Protein AF-M7SH10-F1 (afdb_monomer_lite)

Sequence (367 aa):
MQRRLQTHCAGLLEVESGPPEAGQRVVFMHQTAKEFAARKDVWARVVPRPPSSIDLDISLLSGCIRHMQCFEVLRPPVSAWPDVRFLPEAWLLIANALRYAARIDNDVQDFRGYCDLLDELDETNQHAWVTSLRRHVPLYDDTEWFEAKCPALCKKHWAGYEPMETGKSPKRKDFLALAIQANLVNYVAMKLKALPDDVRSSKAQELLDSVVSPKAEGFSACMSISGDYVDFHHDMPDSRFLDLLFESGADPKEAPKLWVKTFKTGRQYFSRQNMTMSQLMQSSSSSRLMQNRERWVAAVRGLLMHGADPHATIETRSGLRDDHSSYETKTAIDMVREMLEGEPEYALELAELDAITGRRPSAAGTL

Radius of gyration: 25.39 Å; chains: 1; bounding box: 68×55×70 Å

Foldseek 3Di:
DQVCCVVPVVQQWGWDDDDPVPDIDIDGPDPVSVVCVVDPVNVVVVPDDPDDLLRVLLVLLLVLLVVLLVVLVVDQQWDPPPHTAGDLVNVVSLLSSLLSCLVCLPPDPPNVVSLVSLVSSQVSQLCSSLVSLVPDDDDPPCPCSVPPVSVVSNPAGNQQGFAAPDFHGFPDRGVLLVNQLSQSLNSNLVVLVPDDLVVSQVVLQVNLLSQLALDDDHGGPNCVVPVPDDPSSLAHGALVSLVSSVVSNHDLAVPQVSLVRNLVSLCVLLPPVNVVVLVVDPDPSNVRSVNRNVRSLSNVVSSLVSPRDQQRWHWDFDPDPPDPDDTDIDGSLVSVCVSCVVPPVCLVSNCVSCVSNVHHRDPDDDD

Structure (mmCIF, N/CA/C/O backbone):
data_AF-M7SH10-F1
#
_entry.id   AF-M7SH10-F1
#
loop_
_atom_site.group_PDB
_atom_site.id
_atom_site.type_symbol
_atom_site.label_atom_id
_atom_site.label_alt_id
_atom_site.label_comp_id
_atom_site.label_asym_id
_atom_site.label_entity_id
_atom_site.label_seq_id
_atom_site.pdbx_PDB_ins_code
_atom_site.Cartn_x
_atom_site.Cartn_y
_atom_site.Cartn_z
_atom_site.occupancy
_atom_site.B_iso_or_equiv
_atom_site.auth_seq_id
_atom_site.auth_comp_id
_atom_site.auth_asym_id
_atom_site.auth_atom_id
_atom_site.pdbx_PDB_model_num
ATOM 1 N N . MET A 1 1 ? 20.249 -6.000 -26.350 1.00 53.44 1 MET A N 1
ATOM 2 C CA . MET A 1 1 ? 19.121 -6.593 -27.107 1.00 53.44 1 MET A CA 1
ATOM 3 C C . MET A 1 1 ? 19.299 -8.098 -27.322 1.00 53.44 1 MET A C 1
ATOM 5 O O . MET A 1 1 ? 18.433 -8.851 -26.904 1.00 53.44 1 MET A O 1
ATOM 9 N N . GLN A 1 2 ? 20.437 -8.552 -27.857 1.00 53.81 2 GLN A N 1
ATOM 10 C CA . GLN A 1 2 ? 20.710 -9.968 -28.166 1.00 53.81 2 GLN A CA 1
ATOM 11 C C . GLN A 1 2 ? 20.506 -10.944 -26.987 1.00 53.81 2 GLN A C 1
ATOM 13 O O . GLN A 1 2 ? 19.778 -11.921 -27.126 1.00 53.81 2 GLN A O 1
ATOM 18 N N . ARG A 1 3 ? 21.029 -10.623 -25.792 1.00 54.06 3 ARG A N 1
ATOM 19 C CA . ARG A 1 3 ? 20.831 -11.440 -24.576 1.00 54.06 3 ARG A CA 1
ATOM 20 C C . ARG A 1 3 ? 19.353 -11.589 -24.176 1.00 54.06 3 ARG A C 1
ATOM 22 O O . ARG A 1 3 ? 18.970 -12.649 -23.708 1.00 54.06 3 ARG A O 1
ATOM 29 N N . ARG A 1 4 ? 18.523 -10.558 -24.403 1.00 57.19 4 ARG A N 1
ATOM 30 C CA . ARG A 1 4 ? 17.075 -10.579 -24.103 1.00 57.19 4 ARG A CA 1
ATOM 31 C C . ARG A 1 4 ? 16.298 -11.455 -25.086 1.00 57.19 4 ARG A C 1
ATOM 33 O O . ARG A 1 4 ? 15.395 -12.168 -24.672 1.00 57.19 4 ARG A O 1
ATOM 40 N N . LEU A 1 5 ? 16.641 -11.412 -26.374 1.00 59.78 5 LEU A N 1
ATOM 41 C CA . LEU A 1 5 ? 16.014 -12.281 -27.379 1.00 59.78 5 LEU A CA 1
ATOM 42 C C . LEU A 1 5 ? 16.354 -13.754 -27.122 1.00 59.78 5 LEU A C 1
ATOM 44 O O . LEU A 1 5 ? 15.488 -14.616 -27.229 1.00 59.78 5 LEU A O 1
ATOM 48 N N . GLN A 1 6 ? 17.586 -14.038 -26.694 1.00 60.25 6 GLN A N 1
ATOM 49 C CA . GLN A 1 6 ? 17.988 -15.391 -26.315 1.00 60.25 6 GLN A CA 1
ATOM 50 C C . GLN A 1 6 ? 17.218 -15.911 -25.093 1.00 60.25 6 GLN A C 1
ATOM 52 O O . GLN A 1 6 ? 16.752 -17.047 -25.126 1.00 60.25 6 GLN A O 1
ATOM 57 N N . THR A 1 7 ? 17.031 -15.098 -24.046 1.00 54.66 7 THR A N 1
ATOM 58 C CA . THR A 1 7 ? 16.330 -15.536 -22.826 1.00 54.66 7 THR A CA 1
ATOM 59 C C . THR A 1 7 ? 14.810 -15.574 -22.966 1.00 54.66 7 THR A C 1
ATOM 61 O O . THR A 1 7 ? 14.186 -16.496 -22.454 1.00 54.66 7 THR A O 1
ATOM 64 N N . HIS A 1 8 ? 14.197 -14.606 -23.654 1.00 54.19 8 HIS A N 1
ATOM 65 C CA . HIS A 1 8 ? 12.732 -14.462 -23.681 1.00 54.19 8 HIS A CA 1
ATOM 66 C C . HIS A 1 8 ? 12.068 -14.979 -24.955 1.00 54.19 8 HIS A C 1
ATOM 68 O O . HIS A 1 8 ? 10.867 -15.229 -24.953 1.00 54.19 8 HIS A O 1
ATOM 74 N N . CYS A 1 9 ? 12.820 -15.143 -26.043 1.00 63.59 9 CYS A N 1
ATOM 75 C CA . CYS A 1 9 ? 12.293 -15.669 -27.301 1.00 63.59 9 CYS A CA 1
ATOM 76 C C . CYS A 1 9 ? 12.816 -17.080 -27.594 1.00 63.59 9 CYS A C 1
ATOM 78 O O . CYS A 1 9 ? 12.685 -17.532 -28.724 1.00 63.59 9 CYS A O 1
ATOM 80 N N . ALA A 1 10 ? 13.414 -17.761 -26.605 1.00 69.69 10 ALA A N 1
ATOM 81 C CA . ALA A 1 10 ? 13.925 -19.134 -26.700 1.00 69.69 10 ALA A CA 1
ATOM 82 C C . ALA A 1 10 ? 14.800 -19.395 -27.948 1.00 69.69 10 ALA A C 1
ATOM 84 O O . ALA A 1 10 ? 14.743 -20.467 -28.544 1.00 69.69 10 ALA A O 1
ATOM 85 N N . GLY A 1 11 ? 15.575 -18.394 -28.385 1.00 66.81 11 GLY A N 1
ATOM 86 C CA . GLY A 1 11 ? 16.405 -18.488 -29.594 1.00 66.81 11 GLY A CA 1
ATOM 87 C C . GLY A 1 11 ? 15.645 -18.396 -30.925 1.00 66.81 11 GLY A C 1
ATOM 88 O O . GLY A 1 11 ? 16.237 -18.595 -31.974 1.00 66.81 11 GLY A O 1
ATOM 89 N N . LEU A 1 12 ? 14.351 -18.067 -30.931 1.00 72.31 12 LEU A N 1
ATOM 90 C CA . LEU A 1 12 ? 13.574 -17.905 -32.169 1.00 72.31 12 LEU A CA 1
ATOM 91 C C . LEU A 1 12 ? 13.921 -16.626 -32.934 1.00 72.31 12 LEU A C 1
ATOM 93 O O . LEU A 1 12 ? 13.670 -16.549 -34.137 1.00 72.31 12 LEU A O 1
ATOM 97 N N . LEU A 1 13 ? 14.464 -15.626 -32.239 1.00 80.44 13 LEU A N 1
ATOM 98 C CA . LEU A 1 13 ? 14.794 -14.315 -32.785 1.00 80.44 13 LEU A CA 1
ATOM 99 C C . LEU A 1 13 ? 16.271 -13.995 -32.554 1.00 80.44 13 LEU A C 1
ATOM 101 O O . LEU A 1 13 ? 16.802 -14.228 -31.467 1.00 80.44 13 LEU A O 1
ATOM 105 N N . GLU A 1 14 ? 16.904 -13.385 -33.549 1.00 82.50 14 GLU A N 1
ATOM 106 C CA . GLU A 1 14 ? 18.275 -12.887 -33.480 1.00 82.50 14 GLU A CA 1
ATOM 107 C C . GLU A 1 14 ? 18.369 -11.434 -33.955 1.00 82.50 14 GLU A C 1
ATOM 109 O O . GLU A 1 14 ? 17.456 -10.905 -34.592 1.00 82.50 14 GLU A O 1
ATOM 114 N N . VAL A 1 15 ? 19.467 -10.769 -33.589 1.00 79.62 15 VAL A N 1
ATOM 115 C CA . VAL A 1 15 ? 19.762 -9.409 -34.049 1.00 79.62 15 VAL A CA 1
ATOM 116 C C . VAL A 1 15 ? 20.719 -9.503 -35.226 1.00 79.62 15 VAL A C 1
ATOM 118 O O . VAL A 1 15 ? 21.857 -9.933 -35.059 1.00 79.62 15 VAL A O 1
ATOM 121 N N . GLU A 1 16 ? 20.266 -9.061 -36.390 1.00 78.62 16 GLU A N 1
ATOM 122 C CA . GLU A 1 16 ? 21.091 -8.877 -37.573 1.00 78.62 16 GLU A CA 1
ATOM 123 C C . GLU A 1 16 ? 21.641 -7.442 -37.568 1.00 78.62 16 GLU A C 1
ATOM 125 O O . GLU A 1 16 ? 20.894 -6.456 -37.495 1.00 78.62 16 GLU A O 1
ATOM 130 N N . SER A 1 17 ? 22.968 -7.315 -37.590 1.00 66.50 17 SER A N 1
ATOM 131 C CA . SER A 1 17 ? 23.646 -6.021 -37.674 1.00 66.50 17 SER A CA 1
ATOM 132 C C . SER A 1 17 ? 23.570 -5.508 -39.112 1.00 66.50 17 SER A C 1
ATOM 134 O O . SER A 1 17 ? 24.286 -6.000 -39.982 1.00 66.50 17 SER A O 1
ATOM 136 N N . GLY A 1 18 ? 22.697 -4.532 -39.366 1.00 63.47 18 GLY A N 1
ATOM 137 C CA . GLY A 1 18 ? 22.653 -3.820 -40.641 1.00 63.47 18 GLY A CA 1
ATOM 138 C C . GLY A 1 18 ? 23.813 -2.825 -40.800 1.00 63.47 18 GLY A C 1
ATOM 139 O O . GLY A 1 18 ? 24.534 -2.557 -39.833 1.00 63.47 18 GLY A O 1
ATOM 140 N N . PRO A 1 19 ? 23.999 -2.243 -42.003 1.00 66.06 19 PRO A N 1
ATOM 141 C CA . PRO A 1 19 ? 24.897 -1.104 -42.187 1.00 66.06 19 PRO A CA 1
ATOM 142 C C . PRO A 1 19 ? 24.557 0.009 -41.177 1.00 66.06 19 PRO A C 1
ATOM 144 O O . PRO A 1 19 ? 23.397 0.123 -40.777 1.00 66.06 19 PRO A O 1
ATOM 147 N N . PRO A 1 20 ? 25.533 0.833 -40.754 1.00 57.44 20 PRO A N 1
ATOM 148 C CA . PRO A 1 20 ? 25.389 1.774 -39.633 1.00 57.44 20 PRO A CA 1
ATOM 149 C C . PRO A 1 20 ? 24.202 2.747 -39.755 1.00 57.44 20 PRO A C 1
ATOM 151 O O . PRO A 1 20 ? 23.718 3.251 -38.748 1.00 57.44 20 PRO A O 1
ATOM 154 N N . GLU A 1 21 ? 23.695 2.960 -40.969 1.00 57.06 21 GLU A N 1
ATOM 155 C CA . GLU A 1 21 ? 22.541 3.810 -41.280 1.00 57.06 21 GLU A CA 1
ATOM 156 C C . GLU A 1 21 ? 21.174 3.118 -41.079 1.00 57.06 21 GLU A C 1
ATOM 158 O O . GLU A 1 21 ? 20.163 3.795 -40.919 1.00 57.06 21 GLU A O 1
ATOM 163 N N . ALA A 1 22 ? 21.120 1.780 -41.069 1.00 58.53 22 ALA A N 1
ATOM 164 C CA . ALA A 1 22 ? 19.880 0.991 -41.051 1.00 58.53 22 ALA A CA 1
ATOM 165 C C . ALA A 1 22 ? 19.475 0.472 -39.657 1.00 58.53 22 ALA A C 1
ATOM 167 O O . ALA A 1 22 ? 18.393 -0.096 -39.496 1.00 58.53 22 ALA A O 1
ATOM 168 N N . GLY A 1 23 ? 20.322 0.670 -38.643 1.00 57.19 23 GLY A N 1
ATOM 169 C CA . GLY A 1 23 ? 20.080 0.176 -37.289 1.00 57.19 23 GLY A CA 1
ATOM 170 C C . GLY A 1 23 ? 20.118 -1.355 -37.166 1.00 57.19 23 GLY A C 1
ATOM 171 O O . GLY A 1 23 ? 20.339 -2.099 -38.121 1.00 57.19 23 GLY A O 1
ATOM 172 N N . GLN A 1 24 ? 19.940 -1.837 -35.938 1.00 68.19 24 GLN A N 1
ATOM 173 C CA . GLN A 1 24 ? 19.873 -3.267 -35.632 1.00 68.19 24 GLN A CA 1
ATOM 174 C C . GLN A 1 24 ? 18.484 -3.814 -35.982 1.00 68.19 24 GLN A C 1
ATOM 176 O O . GLN A 1 24 ? 17.480 -3.307 -35.478 1.00 68.19 24 GLN A O 1
ATOM 181 N N . ARG A 1 25 ? 18.415 -4.862 -36.812 1.00 74.00 25 ARG A N 1
ATOM 182 C CA . ARG A 1 25 ? 17.153 -5.505 -37.202 1.00 74.00 25 ARG A CA 1
ATOM 183 C C . ARG A 1 25 ? 16.964 -6.806 -36.430 1.00 74.00 25 ARG A C 1
ATOM 185 O O . ARG A 1 25 ? 17.888 -7.601 -36.322 1.00 74.00 25 ARG A O 1
ATOM 192 N N . VAL A 1 26 ? 15.758 -7.050 -35.923 1.00 74.69 26 VAL A N 1
ATOM 193 C CA . VAL A 1 26 ? 15.396 -8.348 -35.333 1.00 74.69 26 VAL A CA 1
ATOM 194 C C . VAL A 1 26 ? 14.801 -9.243 -36.417 1.00 74.69 26 VAL A C 1
ATOM 196 O O . VAL A 1 26 ? 13.856 -8.844 -37.101 1.00 74.69 26 VAL A O 1
ATOM 199 N N . VAL A 1 27 ? 15.353 -10.443 -36.581 1.00 82.25 27 VAL A N 1
ATOM 200 C CA . VAL A 1 27 ? 14.918 -11.439 -37.571 1.00 82.25 27 VAL A CA 1
ATOM 201 C C . VAL A 1 27 ? 14.675 -12.791 -36.905 1.00 82.25 27 VAL A C 1
ATOM 203 O O . VAL A 1 27 ? 15.161 -13.049 -35.806 1.00 82.25 27 VAL A O 1
ATOM 206 N N . PHE A 1 28 ? 13.884 -13.652 -37.547 1.00 80.69 28 PHE A N 1
ATOM 207 C CA . PHE A 1 28 ? 13.732 -15.034 -37.098 1.00 80.69 28 PHE A CA 1
ATOM 208 C C . PHE A 1 28 ? 15.018 -15.806 -37.382 1.00 80.69 28 PHE A C 1
ATOM 210 O O . PHE A 1 28 ? 15.460 -15.830 -38.527 1.00 80.69 28 PHE A O 1
ATOM 217 N N . MET A 1 29 ? 15.550 -16.489 -36.368 1.00 79.00 29 MET A N 1
ATOM 218 C CA . MET A 1 29 ? 16.767 -17.302 -36.488 1.00 79.00 29 MET A CA 1
ATOM 219 C C . MET A 1 29 ? 16.588 -18.465 -37.479 1.00 79.00 29 MET A C 1
ATOM 221 O O . MET A 1 29 ? 17.533 -18.912 -38.123 1.00 79.00 29 MET A O 1
ATOM 225 N N . HIS A 1 30 ? 15.351 -18.951 -37.637 1.00 79.38 30 HIS A N 1
ATOM 226 C CA . HIS A 1 30 ? 15.020 -20.029 -38.562 1.00 79.38 30 HIS A CA 1
ATOM 227 C C . HIS A 1 30 ? 13.879 -19.643 -39.502 1.00 79.38 30 HIS A C 1
ATOM 229 O O . HIS A 1 30 ? 12.804 -19.215 -39.071 1.00 79.38 30 HIS A O 1
ATOM 235 N N . GLN A 1 31 ? 14.081 -19.906 -40.795 1.00 80.25 31 GLN A N 1
ATOM 236 C CA . GLN A 1 31 ? 13.062 -19.744 -41.834 1.00 80.25 31 GLN A CA 1
ATOM 237 C C . GLN A 1 31 ? 11.782 -20.531 -41.501 1.00 80.25 31 GLN A C 1
ATOM 239 O O . GLN A 1 31 ? 10.684 -20.021 -41.694 1.00 80.25 31 GLN A O 1
ATOM 244 N N . THR A 1 32 ? 11.905 -21.708 -40.883 1.00 80.25 32 THR A N 1
ATOM 245 C CA . THR A 1 32 ? 10.766 -22.515 -40.419 1.00 80.25 32 THR A CA 1
ATOM 246 C C . THR A 1 32 ? 9.917 -21.795 -39.370 1.00 80.25 32 THR A C 1
ATOM 248 O O . THR A 1 32 ? 8.693 -21.866 -39.421 1.00 80.25 32 THR A O 1
ATOM 251 N N . ALA A 1 33 ? 10.537 -21.065 -38.435 1.00 77.75 33 ALA A N 1
ATOM 252 C CA . ALA A 1 33 ? 9.813 -20.284 -37.430 1.00 77.75 33 ALA A CA 1
ATOM 253 C C . ALA A 1 33 ? 9.088 -19.092 -38.072 1.00 77.75 33 ALA A C 1
ATOM 255 O O . ALA A 1 33 ? 7.936 -18.816 -37.742 1.00 77.75 33 ALA A O 1
ATOM 256 N N . LYS A 1 34 ? 9.733 -18.439 -39.047 1.00 81.00 34 LYS A N 1
ATOM 257 C CA . LYS A 1 34 ? 9.136 -17.363 -39.848 1.00 81.00 34 LYS A CA 1
ATOM 258 C C . LYS A 1 34 ? 7.939 -17.851 -40.663 1.00 81.00 34 LYS A C 1
ATOM 260 O O . LYS A 1 34 ? 6.902 -17.199 -40.672 1.00 81.00 34 LYS A O 1
ATOM 265 N N . GLU A 1 35 ? 8.066 -18.992 -41.333 1.00 83.06 35 GLU A N 1
ATOM 266 C CA . GLU A 1 35 ? 6.993 -19.598 -42.128 1.00 83.06 35 GLU A CA 1
ATOM 267 C C . GLU A 1 35 ? 5.842 -20.074 -41.245 1.00 83.06 35 GLU A C 1
ATOM 269 O O . GLU A 1 35 ? 4.680 -19.827 -41.562 1.00 83.06 35 GLU A O 1
ATOM 274 N N . PHE A 1 36 ? 6.149 -20.677 -40.096 1.00 80.56 36 PHE A N 1
ATOM 275 C CA . PHE A 1 36 ? 5.151 -21.060 -39.103 1.00 80.56 36 PHE A CA 1
ATOM 276 C C . PHE A 1 36 ? 4.392 -19.843 -38.554 1.00 80.56 36 PHE A C 1
ATOM 278 O O . PHE A 1 36 ? 3.166 -19.862 -38.501 1.00 80.56 36 PHE A O 1
ATOM 285 N N . ALA A 1 37 ? 5.093 -18.756 -38.224 1.00 77.06 37 ALA A N 1
ATOM 286 C CA . ALA A 1 37 ? 4.480 -17.504 -37.782 1.00 77.06 37 ALA A CA 1
ATOM 287 C C . ALA A 1 37 ? 3.761 -16.742 -38.913 1.00 77.06 37 ALA A C 1
ATOM 289 O O . ALA A 1 37 ? 2.916 -15.900 -38.635 1.00 77.06 37 ALA A O 1
ATOM 290 N N . ALA A 1 38 ? 4.050 -17.003 -40.189 1.00 79.94 38 ALA A N 1
ATOM 291 C CA . ALA A 1 38 ? 3.348 -16.376 -41.315 1.00 79.94 38 ALA A CA 1
ATOM 292 C C . ALA A 1 38 ? 2.034 -17.095 -41.682 1.00 79.94 38 ALA A C 1
ATOM 294 O O . ALA A 1 38 ? 1.207 -16.563 -42.430 1.00 79.94 38 ALA A O 1
ATOM 295 N N . ARG A 1 39 ? 1.825 -18.311 -41.170 1.00 83.88 39 ARG A N 1
ATOM 296 C CA . ARG A 1 39 ? 0.681 -19.161 -41.501 1.00 83.88 39 ARG A CA 1
ATOM 297 C C . ARG A 1 39 ? -0.606 -18.685 -40.833 1.00 83.88 39 ARG A C 1
ATOM 299 O O . ARG A 1 39 ? -0.807 -18.834 -39.631 1.00 83.88 39 ARG A O 1
ATOM 306 N N . LYS A 1 40 ? -1.535 -18.165 -41.642 1.00 80.50 40 LYS A N 1
ATOM 307 C CA . LYS A 1 40 ? -2.867 -17.730 -41.181 1.00 80.50 40 LYS A CA 1
ATOM 308 C C . LYS A 1 40 ? -3.667 -18.858 -40.523 1.00 80.50 40 LYS A C 1
ATOM 310 O O . LYS A 1 40 ? -4.433 -18.587 -39.610 1.00 80.50 40 LYS A O 1
ATOM 315 N N . ASP A 1 41 ? -3.484 -20.104 -40.957 1.00 82.81 41 ASP A N 1
ATOM 316 C CA . ASP A 1 41 ? -4.155 -21.274 -40.383 1.00 82.81 41 ASP A CA 1
ATOM 317 C C . ASP A 1 41 ? -3.621 -21.646 -38.992 1.00 82.81 41 ASP A C 1
ATOM 319 O O . ASP A 1 41 ? -4.373 -22.168 -38.174 1.00 82.81 41 ASP A O 1
ATOM 323 N N . VAL A 1 42 ? -2.353 -21.332 -38.700 1.00 76.88 42 VAL A N 1
ATOM 324 C CA . VAL A 1 42 ? -1.791 -21.434 -37.347 1.00 76.88 42 VAL A CA 1
ATOM 325 C C . VAL A 1 42 ? -2.454 -20.393 -36.452 1.00 76.88 42 VAL A C 1
ATOM 327 O O . VAL A 1 42 ? -3.033 -20.761 -35.438 1.00 76.88 42 VAL A O 1
ATOM 330 N N . TRP A 1 43 ? -2.496 -19.122 -36.860 1.00 74.00 43 TRP A N 1
ATOM 331 C CA . TRP A 1 43 ? -3.173 -18.074 -36.082 1.00 74.00 43 TRP A CA 1
ATOM 332 C C . TRP A 1 43 ? -4.679 -18.304 -35.923 1.00 74.00 43 TRP A C 1
ATOM 334 O O . TRP A 1 43 ? -5.225 -18.025 -34.863 1.00 74.00 43 TRP A O 1
ATOM 344 N N . ALA A 1 44 ? -5.340 -18.883 -36.929 1.00 70.81 44 ALA A N 1
ATOM 345 C CA . ALA A 1 44 ? -6.747 -19.275 -36.854 1.00 70.81 44 ALA A CA 1
ATOM 346 C C . ALA A 1 44 ? -7.005 -20.425 -35.860 1.00 70.81 44 ALA A C 1
ATOM 348 O O . ALA A 1 44 ? -8.122 -20.578 -35.374 1.00 70.81 44 ALA A O 1
ATOM 349 N N . ARG A 1 45 ? -5.986 -21.237 -35.544 1.00 69.19 45 ARG A N 1
ATOM 350 C CA . ARG A 1 45 ? -6.031 -22.255 -34.476 1.00 69.19 45 ARG A CA 1
ATOM 351 C C . ARG A 1 45 ? -5.586 -21.702 -33.125 1.00 69.19 45 ARG A C 1
ATOM 353 O O . ARG A 1 45 ? -6.012 -22.208 -32.096 1.00 69.19 45 ARG A O 1
ATOM 360 N N . VAL A 1 46 ? -4.769 -20.651 -33.143 1.00 67.44 46 VAL A N 1
ATOM 361 C CA . VAL A 1 46 ? -4.384 -19.831 -31.986 1.00 67.44 46 VAL A CA 1
ATOM 362 C C . VAL A 1 46 ? -5.433 -18.734 -31.750 1.00 67.44 46 VAL A C 1
ATOM 364 O O . VAL A 1 46 ? -5.110 -17.700 -31.188 1.00 67.44 46 VAL A O 1
ATOM 367 N N . VAL A 1 47 ? -6.694 -18.926 -32.167 1.00 55.59 47 VAL A N 1
ATOM 368 C CA . VAL A 1 47 ? -7.801 -18.065 -31.729 1.00 55.59 47 VAL A CA 1
ATOM 369 C C . VAL A 1 47 ? -7.970 -18.340 -30.241 1.00 55.59 47 VAL A C 1
ATOM 371 O O . VAL A 1 47 ? -8.481 -19.407 -29.879 1.00 55.59 47 VAL A O 1
ATOM 374 N N . PRO A 1 48 ? -7.510 -17.443 -29.355 1.00 61.22 48 PRO A N 1
ATOM 375 C CA . PRO A 1 48 ? -7.738 -17.637 -27.943 1.00 61.22 48 PRO A CA 1
ATOM 376 C C . PRO A 1 48 ? -9.252 -17.551 -27.757 1.00 61.22 48 PRO A C 1
ATOM 378 O O . PRO A 1 48 ? -9.926 -16.751 -28.418 1.00 61.22 48 PRO A O 1
ATOM 381 N N . ARG A 1 49 ? -9.811 -18.336 -26.831 1.00 66.12 49 ARG A N 1
ATOM 382 C CA . ARG A 1 49 ? -11.065 -17.887 -26.216 1.00 66.12 49 ARG A CA 1
ATOM 383 C C . ARG A 1 49 ? -10.829 -16.438 -25.771 1.00 66.12 49 ARG A C 1
ATOM 385 O O . ARG A 1 49 ? -9.723 -16.172 -25.293 1.00 66.12 49 ARG A O 1
ATOM 392 N N . PRO A 1 50 ? -11.786 -15.511 -25.968 1.00 73.44 50 PRO A N 1
ATOM 393 C CA . PRO A 1 50 ? -11.615 -14.156 -25.460 1.00 73.44 50 PRO A CA 1
ATOM 394 C C . PRO A 1 50 ? -11.160 -14.268 -23.998 1.00 73.44 50 PRO A C 1
ATOM 396 O O . PRO A 1 50 ? -11.782 -15.039 -23.256 1.00 73.44 50 PRO A O 1
ATOM 399 N N . PRO A 1 51 ? -10.026 -13.641 -23.631 1.00 77.12 51 PRO A N 1
ATOM 400 C CA . PRO A 1 51 ? -9.455 -13.819 -22.305 1.00 77.12 51 PRO A CA 1
ATOM 401 C C . PRO A 1 51 ? -10.509 -13.444 -21.270 1.00 77.12 51 PRO A C 1
ATOM 403 O O . PRO A 1 51 ? -11.289 -12.510 -21.487 1.00 77.12 51 PRO A O 1
ATOM 406 N N . SER A 1 52 ? -10.560 -14.185 -20.163 1.00 87.12 52 SER A N 1
ATOM 407 C CA . SER A 1 52 ? -11.402 -13.760 -19.049 1.00 87.12 52 SER A CA 1
ATOM 408 C C . SER A 1 52 ? -10.928 -12.393 -18.540 1.00 87.12 52 SER A C 1
ATOM 410 O O . SER A 1 52 ? -9.802 -11.968 -18.814 1.00 87.12 52 SER A O 1
ATOM 412 N N . SER A 1 53 ? -11.773 -11.686 -17.787 1.00 89.12 53 SER A N 1
ATOM 413 C CA . SER A 1 53 ? -11.362 -10.435 -17.135 1.00 89.12 53 SER A CA 1
ATOM 414 C C . SER A 1 53 ? -10.125 -10.635 -16.254 1.00 89.12 53 SER A C 1
ATOM 416 O O . SER A 1 53 ? -9.234 -9.793 -16.257 1.00 89.12 53 SER A O 1
ATOM 418 N N . ILE A 1 54 ? -10.031 -11.788 -15.583 1.00 91.06 54 ILE A N 1
ATOM 419 C CA . ILE A 1 54 ? -8.890 -12.161 -14.741 1.00 91.06 54 ILE A CA 1
ATOM 420 C C . ILE A 1 54 ? -7.630 -12.350 -15.590 1.00 91.06 54 ILE A C 1
ATOM 422 O O . ILE A 1 54 ? -6.595 -11.762 -15.286 1.00 91.06 54 ILE A O 1
ATOM 426 N N . ASP A 1 55 ? -7.716 -13.109 -16.688 1.00 90.00 55 ASP A N 1
ATOM 427 C CA . ASP A 1 55 ? -6.573 -13.325 -17.588 1.00 90.00 55 ASP A CA 1
ATOM 428 C C . ASP A 1 55 ? -6.065 -12.004 -18.181 1.00 90.00 55 ASP A C 1
ATOM 430 O O . ASP A 1 55 ? -4.857 -11.809 -18.362 1.00 90.00 55 ASP A O 1
ATOM 434 N N . LEU A 1 56 ? -6.989 -11.087 -18.482 1.00 92.38 56 LEU A N 1
ATOM 435 C CA . LEU A 1 56 ? -6.672 -9.757 -18.981 1.00 92.38 56 LEU A CA 1
ATOM 436 C C . LEU A 1 56 ? -5.929 -8.929 -17.926 1.00 92.38 56 LEU A C 1
ATOM 438 O O . LEU A 1 56 ? -4.864 -8.400 -18.234 1.00 92.38 56 LEU A O 1
ATOM 442 N N . ASP A 1 57 ? -6.441 -8.840 -16.698 1.00 94.56 57 ASP A N 1
ATOM 443 C CA . ASP A 1 57 ? -5.807 -8.070 -15.620 1.00 94.56 57 ASP A CA 1
ATOM 444 C C . ASP A 1 57 ? -4.435 -8.661 -15.224 1.00 94.56 57 ASP A C 1
ATOM 446 O O . ASP A 1 57 ? -3.479 -7.903 -15.052 1.00 94.56 57 ASP A O 1
ATOM 450 N N . ILE A 1 58 ? -4.272 -9.994 -15.197 1.00 94.38 58 ILE A N 1
ATOM 451 C CA . ILE A 1 58 ? -2.957 -10.649 -15.015 1.00 94.38 58 ILE A CA 1
ATOM 452 C C . ILE A 1 58 ? -1.996 -10.254 -16.143 1.00 94.38 58 ILE A C 1
ATOM 454 O O . ILE A 1 58 ? -0.836 -9.906 -15.899 1.00 94.38 58 ILE A O 1
ATOM 458 N N . SER A 1 59 ? -2.471 -10.280 -17.390 1.00 93.38 59 SER A N 1
ATOM 459 C CA . SER A 1 59 ? -1.660 -9.911 -18.554 1.00 93.38 59 SER A CA 1
ATOM 460 C C . SER A 1 59 ? -1.253 -8.435 -18.523 1.00 93.38 59 SER A C 1
ATOM 462 O O . SER A 1 59 ? -0.119 -8.104 -18.872 1.00 93.38 59 SER A O 1
ATOM 464 N N . LEU A 1 60 ? -2.149 -7.549 -18.080 1.00 95.56 60 LEU A N 1
ATOM 465 C CA . LEU A 1 60 ? -1.887 -6.118 -17.927 1.00 95.56 60 LEU A CA 1
ATOM 466 C C . LEU A 1 60 ? -0.896 -5.841 -16.788 1.00 95.56 60 LEU A C 1
ATOM 468 O O . LEU A 1 60 ? 0.052 -5.083 -16.994 1.00 95.56 60 LEU A O 1
ATOM 472 N N . LEU A 1 61 ? -1.047 -6.505 -15.636 1.00 95.88 61 LEU A N 1
ATOM 473 C CA . LEU A 1 61 ? -0.084 -6.477 -14.529 1.00 95.88 61 LEU A CA 1
ATOM 474 C C . LEU A 1 61 ? 1.314 -6.908 -15.003 1.00 95.88 61 LEU A C 1
ATOM 476 O O . LEU A 1 61 ? 2.281 -6.159 -14.844 1.00 95.88 61 LEU A O 1
ATOM 480 N N . SER A 1 62 ? 1.419 -8.065 -15.666 1.00 95.94 62 SER A N 1
ATOM 481 C CA . SER A 1 62 ? 2.687 -8.551 -16.230 1.00 95.94 62 SER A CA 1
ATOM 482 C C . SER A 1 62 ? 3.263 -7.585 -17.273 1.00 95.94 62 SER A C 1
ATOM 484 O O . SER A 1 62 ? 4.469 -7.326 -17.307 1.00 95.94 62 SER A O 1
ATOM 486 N N . GLY A 1 63 ? 2.401 -6.992 -18.103 1.00 95.62 63 GLY A N 1
ATOM 487 C CA . GLY A 1 63 ? 2.773 -5.961 -19.067 1.00 95.62 63 GLY A CA 1
ATOM 488 C C . GLY A 1 63 ? 3.390 -4.725 -18.407 1.00 95.62 63 GLY A C 1
ATOM 489 O O . GLY A 1 63 ? 4.430 -4.252 -18.866 1.00 95.62 63 GLY A O 1
ATOM 490 N N . CYS A 1 64 ? 2.806 -4.233 -17.309 1.00 95.81 64 CYS A N 1
ATOM 491 C CA . CYS A 1 64 ? 3.339 -3.111 -16.533 1.00 95.81 64 CYS A CA 1
ATOM 492 C C . CYS A 1 64 ? 4.732 -3.410 -15.958 1.00 95.81 64 CYS A C 1
ATOM 494 O O . CYS A 1 64 ? 5.623 -2.568 -16.075 1.00 95.81 64 CYS A O 1
ATOM 496 N N . ILE A 1 65 ? 4.954 -4.612 -15.417 1.00 95.38 65 ILE A N 1
ATOM 497 C CA . ILE A 1 65 ? 6.260 -5.038 -14.880 1.00 95.38 65 ILE A CA 1
ATOM 498 C C . ILE A 1 65 ? 7.322 -5.060 -15.986 1.00 95.38 65 ILE A C 1
ATOM 500 O O . ILE A 1 65 ? 8.378 -4.436 -15.866 1.00 95.38 65 ILE A O 1
ATOM 504 N N . ARG A 1 66 ? 7.020 -5.692 -17.126 1.00 92.56 66 ARG A N 1
ATOM 505 C CA . ARG A 1 66 ? 7.937 -5.730 -18.280 1.00 92.56 66 ARG A CA 1
ATOM 506 C C . ARG A 1 66 ? 8.205 -4.343 -18.852 1.00 92.56 66 ARG A C 1
ATOM 508 O O . ARG A 1 66 ? 9.314 -4.067 -19.318 1.00 92.56 66 ARG A O 1
ATOM 515 N N . HIS A 1 67 ? 7.205 -3.463 -18.832 1.00 93.81 67 HIS A N 1
ATOM 516 C CA . HIS A 1 67 ? 7.386 -2.078 -19.242 1.00 93.81 67 HIS A CA 1
ATOM 517 C C . HIS A 1 67 ? 8.340 -1.360 -18.285 1.00 93.81 67 HIS A C 1
ATOM 519 O O . HIS A 1 67 ? 9.272 -0.720 -18.761 1.00 93.81 67 HIS A O 1
ATOM 525 N N . MET A 1 68 ? 8.210 -1.546 -16.970 1.00 93.50 68 MET A N 1
ATOM 526 C CA . MET A 1 68 ? 9.161 -1.004 -15.993 1.00 93.50 68 MET A CA 1
ATOM 527 C C . MET A 1 68 ? 10.596 -1.492 -16.229 1.00 93.50 68 MET A C 1
ATOM 529 O O . MET A 1 68 ? 11.520 -0.679 -16.262 1.00 93.50 68 MET A O 1
ATOM 533 N N . GLN A 1 69 ? 10.785 -2.783 -16.513 1.00 90.69 69 GLN A N 1
ATOM 534 C CA . GLN A 1 69 ? 12.096 -3.345 -16.873 1.00 90.69 69 GLN A CA 1
ATOM 535 C C . GLN A 1 69 ? 12.675 -2.710 -18.153 1.00 90.69 69 GLN A C 1
ATOM 537 O O . GLN A 1 69 ? 13.885 -2.527 -18.285 1.00 90.69 69 GLN A O 1
ATOM 542 N N . CYS A 1 70 ? 11.824 -2.363 -19.125 1.00 88.25 70 CYS A N 1
ATOM 543 C CA . CYS A 1 70 ? 12.252 -1.659 -20.336 1.00 88.25 70 CYS A CA 1
ATOM 544 C C . CYS A 1 70 ? 12.509 -0.170 -20.092 1.00 88.25 70 CYS A C 1
ATOM 546 O O . CYS A 1 70 ? 13.406 0.393 -20.719 1.00 88.25 70 CYS A O 1
ATOM 548 N N . PHE A 1 71 ? 11.741 0.458 -19.202 1.00 84.38 71 PHE A N 1
ATOM 549 C CA . PHE A 1 71 ? 11.840 1.875 -18.879 1.00 84.38 71 PHE A CA 1
ATOM 550 C C . PHE A 1 71 ? 13.254 2.215 -18.409 1.00 84.38 71 PHE A C 1
ATOM 552 O O . PHE A 1 71 ? 13.837 3.164 -18.924 1.00 84.38 71 PHE A O 1
ATOM 559 N N . GLU A 1 72 ? 13.840 1.379 -17.542 1.00 77.06 72 GLU A N 1
ATOM 560 C CA . GLU A 1 72 ? 15.212 1.536 -17.033 1.00 77.06 72 GLU A CA 1
ATOM 561 C C . GLU A 1 72 ? 16.275 1.611 -18.143 1.00 77.06 72 GLU A C 1
ATOM 563 O O . GLU A 1 72 ? 17.285 2.302 -18.003 1.00 77.06 72 GLU A O 1
ATOM 568 N N . VAL A 1 73 ? 16.048 0.925 -19.267 1.00 80.44 73 VAL A N 1
ATOM 569 C CA . VAL A 1 73 ? 16.963 0.939 -20.418 1.00 80.44 73 VAL A CA 1
ATOM 570 C C . VAL A 1 73 ? 16.872 2.256 -21.188 1.00 80.44 73 VAL A C 1
ATOM 572 O O . VAL A 1 73 ? 17.865 2.700 -21.759 1.00 80.44 73 VAL A O 1
ATOM 575 N N . LEU A 1 74 ? 15.684 2.861 -21.232 1.00 84.25 74 LEU A N 1
ATOM 576 C CA . LEU A 1 74 ? 15.424 4.080 -21.996 1.00 84.25 74 LEU A CA 1
ATOM 577 C C . LEU A 1 74 ? 15.822 5.333 -21.216 1.00 84.25 74 LEU A C 1
ATOM 579 O O . LEU A 1 74 ? 16.410 6.249 -21.786 1.00 84.25 74 LEU A O 1
ATOM 583 N N . ARG A 1 75 ? 15.493 5.382 -19.922 1.00 86.31 75 ARG A N 1
ATOM 584 C CA . ARG A 1 75 ? 15.859 6.476 -19.018 1.00 86.31 75 ARG A CA 1
ATOM 585 C C . ARG A 1 75 ? 15.805 6.026 -17.554 1.00 86.31 75 ARG A C 1
ATOM 587 O O . ARG A 1 75 ? 15.053 5.109 -17.229 1.00 86.31 75 ARG A O 1
ATOM 594 N N . PRO A 1 76 ? 16.533 6.690 -16.641 1.00 88.69 76 PRO A N 1
ATOM 595 C CA . PRO A 1 76 ? 16.417 6.408 -15.214 1.00 88.69 76 PRO A CA 1
ATOM 596 C C . PRO A 1 76 ? 14.970 6.612 -14.718 1.00 88.69 76 PRO A C 1
ATOM 598 O O . PRO A 1 76 ? 14.422 7.697 -14.912 1.00 88.69 76 PRO A O 1
ATOM 601 N N . PRO A 1 77 ? 14.334 5.611 -14.079 1.00 93.06 77 PRO A N 1
ATOM 602 C CA . PRO A 1 77 ? 12.983 5.731 -13.522 1.00 93.06 77 PRO A CA 1
ATOM 603 C C . PRO A 1 77 ? 12.909 6.573 -12.249 1.00 93.06 77 PRO A C 1
ATOM 605 O O . PRO A 1 77 ? 11.810 6.882 -11.798 1.00 93.06 77 PRO A O 1
ATOM 608 N N . VAL A 1 78 ? 14.051 6.954 -11.677 1.00 93.75 78 VAL A N 1
ATOM 609 C CA . VAL A 1 78 ? 14.153 7.770 -10.465 1.00 93.75 78 VAL A CA 1
ATOM 610 C C . VAL A 1 78 ? 14.909 9.050 -10.792 1.00 93.75 78 VAL A C 1
ATOM 612 O O . VAL A 1 78 ? 15.984 9.006 -11.390 1.00 93.75 78 VAL A O 1
ATOM 615 N N . SER A 1 79 ? 14.358 10.184 -10.364 1.00 90.38 79 SER A N 1
ATOM 616 C CA . SER A 1 79 ? 15.074 11.457 -10.315 1.00 90.38 79 SER A CA 1
ATOM 617 C C . SER A 1 79 ? 15.620 11.669 -8.909 1.00 90.38 79 SER A C 1
ATOM 619 O O . SER A 1 79 ? 14.936 11.364 -7.935 1.00 90.38 79 SER A O 1
ATOM 621 N N . ALA A 1 80 ? 16.830 12.212 -8.801 1.00 83.75 80 ALA A N 1
ATOM 622 C CA . ALA A 1 80 ? 17.401 12.657 -7.531 1.00 83.75 80 ALA A CA 1
ATOM 623 C C . ALA A 1 80 ? 17.255 14.173 -7.297 1.00 83.75 80 ALA A C 1
ATOM 625 O O . ALA A 1 80 ? 17.684 14.663 -6.258 1.00 83.75 80 ALA A O 1
ATOM 626 N N . TRP A 1 81 ? 16.662 14.909 -8.247 1.00 77.25 81 TRP A N 1
ATOM 627 C CA . TRP A 1 81 ? 16.528 16.365 -8.186 1.00 77.25 81 TRP A CA 1
ATOM 628 C C . TRP A 1 81 ? 15.078 16.827 -8.441 1.00 77.25 81 TRP A C 1
ATOM 630 O O . TRP A 1 81 ? 14.419 16.284 -9.339 1.00 77.25 81 TRP A O 1
ATOM 640 N N . PRO A 1 82 ? 14.566 17.835 -7.700 1.00 75.94 82 PRO A N 1
ATOM 641 C CA . PRO A 1 82 ? 15.170 18.452 -6.506 1.00 75.94 82 PRO A CA 1
ATOM 642 C C . PRO A 1 82 ? 15.191 17.513 -5.287 1.00 75.94 82 PRO A C 1
ATOM 644 O O . PRO A 1 82 ? 16.044 17.662 -4.422 1.00 75.94 82 PRO A O 1
ATOM 647 N N . ASP A 1 83 ? 14.309 16.513 -5.273 1.00 86.19 83 ASP A N 1
ATOM 648 C CA . ASP A 1 83 ? 14.233 15.460 -4.265 1.00 86.19 83 ASP A CA 1
ATOM 649 C C . ASP A 1 83 ? 14.290 14.087 -4.933 1.00 86.19 83 ASP A C 1
ATOM 651 O O . ASP A 1 83 ? 13.855 13.915 -6.076 1.00 86.19 83 ASP A O 1
ATOM 655 N N . VAL A 1 84 ? 14.787 13.095 -4.194 1.00 91.19 84 VAL A N 1
ATOM 656 C CA . VAL A 1 84 ? 14.861 11.710 -4.662 1.00 91.19 84 VAL A CA 1
ATOM 657 C C . VAL A 1 84 ? 13.471 11.081 -4.688 1.00 91.19 84 VAL A C 1
ATOM 659 O O . VAL A 1 84 ? 12.867 10.895 -3.634 1.00 91.19 84 VAL A O 1
ATOM 662 N N . ARG A 1 85 ? 12.973 10.736 -5.878 1.00 93.38 85 ARG A N 1
ATOM 663 C CA . ARG A 1 85 ? 11.646 10.134 -6.102 1.00 93.38 85 ARG A CA 1
ATOM 664 C C . ARG A 1 85 ? 11.555 9.441 -7.457 1.00 93.38 85 ARG A C 1
ATOM 666 O O . ARG A 1 85 ? 12.341 9.726 -8.362 1.00 93.38 85 ARG A O 1
ATOM 673 N N . PHE A 1 86 ? 10.573 8.559 -7.622 1.00 94.31 86 PHE A N 1
ATOM 674 C CA . PHE A 1 86 ? 10.257 8.025 -8.949 1.00 94.31 86 PHE A CA 1
ATOM 675 C C . PHE A 1 86 ? 9.804 9.134 -9.897 1.00 94.31 86 PHE A C 1
ATOM 677 O O . PHE A 1 86 ? 9.219 10.129 -9.478 1.00 94.31 86 PHE A O 1
ATOM 684 N N . LEU A 1 87 ? 10.050 8.956 -11.190 1.00 93.69 87 LEU A N 1
ATOM 685 C CA . LEU A 1 87 ? 9.392 9.758 -12.210 1.00 93.69 87 LEU A CA 1
ATOM 686 C C . LEU A 1 87 ? 7.889 9.431 -12.220 1.00 93.69 87 LEU A C 1
ATOM 688 O O . LEU A 1 87 ? 7.534 8.251 -12.114 1.00 93.69 87 LEU A O 1
ATOM 692 N N . PRO A 1 88 ? 6.999 10.426 -12.376 1.00 92.69 88 PRO A N 1
ATOM 693 C CA . PRO A 1 88 ? 5.555 10.197 -12.399 1.00 92.69 88 PRO A CA 1
ATOM 694 C C . PRO A 1 88 ? 5.097 9.142 -13.418 1.00 92.69 88 PRO A C 1
ATOM 696 O O . PRO A 1 88 ? 4.193 8.364 -13.134 1.00 92.69 88 PRO A O 1
ATOM 699 N N . GLU A 1 89 ? 5.736 9.051 -14.584 1.00 92.06 89 GLU A N 1
ATOM 700 C CA . GLU A 1 89 ? 5.407 8.066 -15.622 1.00 92.06 89 GLU A CA 1
ATOM 701 C C . GLU A 1 89 ? 5.801 6.642 -15.222 1.00 92.06 89 GLU A C 1
ATOM 703 O O . GLU A 1 89 ? 5.080 5.693 -15.520 1.00 92.06 89 GLU A O 1
ATOM 708 N N . ALA A 1 90 ? 6.938 6.496 -14.537 1.00 94.19 90 ALA A N 1
ATOM 709 C CA . ALA A 1 90 ? 7.375 5.217 -13.992 1.00 94.19 90 ALA A CA 1
ATOM 710 C C . ALA A 1 90 ? 6.434 4.781 -12.860 1.00 94.19 90 ALA A C 1
ATOM 712 O O . ALA A 1 90 ? 5.948 3.653 -12.843 1.00 94.19 90 ALA A O 1
ATOM 713 N N . TRP A 1 91 ? 6.092 5.705 -11.961 1.00 93.75 91 TRP A N 1
ATOM 714 C CA . TRP A 1 91 ? 5.151 5.429 -10.880 1.00 93.75 91 TRP A CA 1
ATOM 715 C C . TRP A 1 91 ? 3.747 5.078 -11.386 1.00 93.75 91 TRP A C 1
ATOM 717 O O . TRP A 1 91 ? 3.098 4.194 -10.836 1.00 93.75 91 TRP A O 1
ATOM 727 N N . LEU A 1 92 ? 3.289 5.697 -12.477 1.00 92.50 92 LEU A N 1
ATOM 728 C CA . LEU A 1 92 ? 1.997 5.378 -13.085 1.00 92.50 92 LEU A CA 1
ATOM 729 C C . LEU A 1 92 ? 1.915 3.912 -13.551 1.00 92.50 92 LEU A C 1
ATOM 731 O O . LEU A 1 92 ? 0.854 3.297 -13.451 1.00 92.50 92 LEU A O 1
ATOM 735 N N . LEU A 1 93 ? 3.023 3.325 -14.018 1.00 93.12 93 LEU A N 1
ATOM 736 C CA . LEU A 1 93 ? 3.078 1.899 -14.362 1.00 93.12 93 LEU A CA 1
ATOM 737 C C . LEU A 1 93 ? 2.925 1.012 -13.122 1.00 93.12 93 LEU A C 1
ATOM 739 O O . LEU A 1 93 ? 2.163 0.048 -13.163 1.00 93.12 93 LEU A O 1
ATOM 743 N N . ILE A 1 94 ? 3.593 1.369 -12.022 1.00 94.75 94 ILE A N 1
ATOM 744 C CA . ILE A 1 94 ? 3.482 0.678 -10.728 1.00 94.75 94 ILE A CA 1
ATOM 745 C C . ILE A 1 94 ? 2.042 0.756 -10.208 1.00 94.75 94 ILE A C 1
ATOM 747 O O . ILE A 1 94 ? 1.441 -0.254 -9.849 1.00 94.75 94 ILE A O 1
ATOM 751 N N . ALA A 1 95 ? 1.468 1.957 -10.219 1.00 92.81 95 ALA A N 1
ATOM 752 C CA . ALA A 1 95 ? 0.101 2.218 -9.799 1.00 92.81 95 ALA A CA 1
ATOM 753 C C . ALA A 1 95 ? -0.919 1.389 -10.585 1.00 92.81 95 ALA A C 1
ATOM 755 O O . ALA A 1 95 ? -1.822 0.792 -10.004 1.00 92.81 95 ALA A O 1
ATOM 756 N N . ASN A 1 96 ? -0.774 1.335 -11.911 1.00 92.81 96 ASN A N 1
ATOM 757 C CA . ASN A 1 96 ? -1.667 0.555 -12.759 1.00 92.81 96 ASN A CA 1
ATOM 758 C C . ASN A 1 96 ? -1.518 -0.947 -12.511 1.00 92.81 96 ASN A C 1
ATOM 760 O O . ASN A 1 96 ? -2.535 -1.621 -12.384 1.00 92.81 96 ASN A O 1
ATOM 764 N N . ALA A 1 97 ? -0.291 -1.453 -12.352 1.00 95.56 97 ALA A N 1
ATOM 765 C CA . ALA A 1 97 ? -0.052 -2.834 -11.934 1.00 95.56 97 ALA A CA 1
ATOM 766 C C . ALA A 1 97 ? -0.824 -3.179 -10.647 1.00 95.56 97 ALA A C 1
ATOM 768 O O . ALA A 1 97 ? -1.590 -4.141 -10.629 1.00 95.56 97 ALA A O 1
ATOM 769 N N . LEU A 1 98 ? -0.704 -2.353 -9.604 1.00 95.25 98 LEU A N 1
ATOM 770 C CA . LEU A 1 98 ? -1.414 -2.566 -8.339 1.00 95.25 98 LEU A CA 1
ATOM 771 C C . LEU A 1 98 ? -2.940 -2.487 -8.488 1.00 95.25 98 LEU A C 1
ATOM 773 O O . LEU A 1 98 ? -3.653 -3.245 -7.839 1.00 95.25 98 LEU A O 1
ATOM 777 N N . ARG A 1 99 ? -3.459 -1.618 -9.364 1.00 92.25 99 ARG A N 1
ATOM 778 C CA . ARG A 1 99 ? -4.902 -1.551 -9.657 1.00 92.25 99 ARG A CA 1
ATOM 779 C C . ARG A 1 99 ? -5.412 -2.811 -10.347 1.00 92.25 99 ARG A C 1
ATOM 781 O O . ARG A 1 99 ? -6.492 -3.278 -9.999 1.00 92.25 99 ARG A O 1
ATOM 788 N N . TYR A 1 100 ? -4.668 -3.344 -11.316 1.00 94.50 100 TYR A N 1
ATOM 789 C CA . TYR A 1 100 ? -5.029 -4.605 -11.965 1.00 94.50 100 TYR A CA 1
ATOM 790 C C . TYR A 1 100 ? -4.993 -5.758 -10.963 1.00 94.50 100 TYR A C 1
ATOM 792 O O . TYR A 1 100 ? -5.933 -6.542 -10.921 1.00 94.50 100 TYR A O 1
ATOM 800 N N . ALA A 1 101 ? -3.983 -5.795 -10.088 1.00 96.25 101 ALA A N 1
ATOM 801 C CA . ALA A 1 101 ? -3.907 -6.767 -9.002 1.00 96.25 101 ALA A CA 1
ATOM 802 C C . ALA A 1 101 ? -5.120 -6.678 -8.056 1.00 96.25 101 ALA A C 1
ATOM 804 O O . ALA A 1 101 ? -5.779 -7.681 -7.798 1.00 96.25 101 ALA A O 1
ATOM 805 N N . ALA A 1 102 ? -5.487 -5.471 -7.618 1.00 94.06 102 ALA A N 1
ATOM 806 C CA . ALA A 1 102 ? -6.598 -5.254 -6.691 1.00 94.06 102 ALA A CA 1
ATOM 807 C C . ALA A 1 102 ? -7.960 -5.721 -7.229 1.00 94.06 102 ALA A C 1
ATOM 809 O O . ALA A 1 102 ? -8.828 -6.106 -6.450 1.00 94.06 102 ALA A O 1
ATOM 810 N N . ARG A 1 103 ? -8.159 -5.705 -8.554 1.00 93.50 103 ARG A N 1
ATOM 811 C CA . ARG A 1 103 ? -9.398 -6.186 -9.191 1.00 93.50 103 ARG A CA 1
ATOM 812 C C . ARG A 1 103 ? -9.559 -7.696 -9.131 1.00 93.50 103 ARG A C 1
ATOM 814 O O . ARG A 1 103 ? -10.688 -8.168 -9.165 1.00 93.50 103 ARG A O 1
ATOM 821 N N . ILE A 1 104 ? -8.449 -8.426 -9.075 1.00 95.50 104 ILE A N 1
ATOM 822 C CA . ILE A 1 104 ? -8.439 -9.885 -9.192 1.00 95.50 104 ILE A CA 1
ATOM 823 C C . ILE A 1 104 ? -8.007 -10.590 -7.911 1.00 95.50 104 ILE A C 1
ATOM 825 O O . ILE A 1 104 ? -8.171 -11.800 -7.839 1.00 95.50 104 ILE A O 1
ATOM 829 N N . ASP A 1 105 ? -7.492 -9.874 -6.904 1.00 96.00 105 ASP A N 1
ATOM 830 C CA . ASP A 1 105 ? -6.889 -10.439 -5.683 1.00 96.00 105 ASP A CA 1
ATOM 831 C C . ASP A 1 105 ? -7.772 -11.486 -4.975 1.00 96.00 105 ASP A C 1
ATOM 833 O O . ASP A 1 105 ? -7.242 -12.390 -4.334 1.00 96.00 105 ASP A O 1
ATOM 837 N N . ASN A 1 106 ? -9.105 -11.409 -5.110 1.00 93.25 106 ASN A N 1
ATOM 838 C CA . ASN A 1 106 ? -10.054 -12.380 -4.539 1.00 93.25 106 ASN A CA 1
ATOM 839 C C . ASN A 1 106 ? -10.415 -13.559 -5.455 1.00 93.25 106 ASN A C 1
ATOM 841 O O . ASN A 1 106 ? -10.901 -14.571 -4.957 1.00 93.25 106 ASN A O 1
ATOM 845 N N . ASP A 1 107 ? -10.177 -13.451 -6.761 1.00 93.00 107 ASP A N 1
ATOM 846 C CA . ASP A 1 107 ? -10.738 -14.359 -7.767 1.00 93.00 107 ASP A CA 1
ATOM 847 C C . ASP A 1 107 ? -9.668 -15.160 -8.533 1.00 93.00 107 ASP A C 1
ATOM 849 O O . ASP A 1 107 ? -9.995 -15.992 -9.385 1.00 93.00 107 ASP A O 1
ATOM 853 N N . VAL A 1 108 ? -8.378 -14.939 -8.248 1.00 91.56 108 VAL A N 1
ATOM 854 C CA . VAL A 1 108 ? -7.286 -15.634 -8.944 1.00 91.56 108 VAL A CA 1
ATOM 855 C C . VAL A 1 108 ? -7.290 -17.138 -8.645 1.00 91.56 108 VAL A C 1
ATOM 857 O O . VAL A 1 108 ? -7.149 -17.563 -7.501 1.00 91.56 108 VAL A O 1
ATOM 860 N N . GLN A 1 109 ? -7.343 -17.956 -9.702 1.00 89.94 109 GLN A N 1
ATOM 861 C CA . GLN A 1 109 ? -7.219 -19.416 -9.602 1.00 89.94 109 GLN A CA 1
ATOM 862 C C . GLN A 1 109 ? -5.775 -19.866 -9.324 1.00 89.94 109 GLN A C 1
ATOM 864 O O . GLN A 1 109 ? -5.531 -20.630 -8.392 1.00 89.94 109 GLN A O 1
ATOM 869 N N . ASP A 1 110 ? -4.808 -19.382 -10.113 1.00 92.12 110 ASP A N 1
ATOM 870 C CA . ASP A 1 110 ? -3.375 -19.587 -9.856 1.00 92.12 110 ASP A CA 1
ATOM 871 C C . ASP A 1 110 ? -2.834 -18.502 -8.919 1.00 92.12 110 ASP A C 1
ATOM 873 O O . ASP A 1 110 ? -2.128 -17.569 -9.310 1.00 92.12 110 ASP A O 1
ATOM 877 N N . PHE A 1 111 ? -3.219 -18.610 -7.651 1.00 94.88 111 PHE A N 1
ATOM 878 C CA . PHE A 1 111 ? -2.858 -17.619 -6.647 1.00 94.88 111 PHE A CA 1
ATOM 879 C C . PHE A 1 111 ? -1.341 -17.547 -6.398 1.00 94.88 1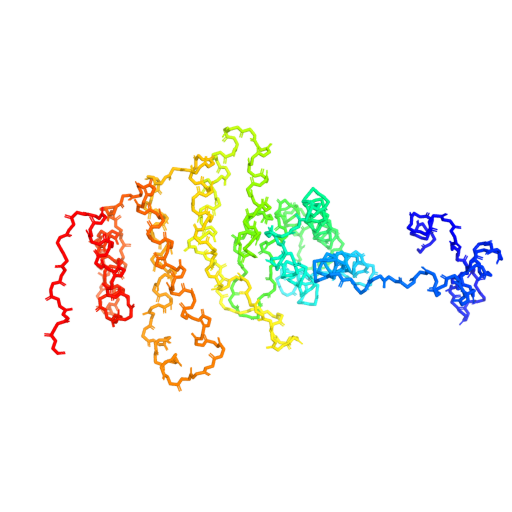11 PHE A C 1
ATOM 881 O O . PHE A 1 111 ? -0.813 -16.479 -6.089 1.00 94.88 111 PHE A O 1
ATOM 888 N N . ARG A 1 112 ? -0.617 -18.663 -6.573 1.00 94.94 112 ARG A N 1
ATOM 889 C CA . ARG A 1 112 ? 0.842 -18.688 -6.422 1.00 94.94 112 ARG A CA 1
ATOM 890 C C . ARG A 1 112 ? 1.520 -17.893 -7.532 1.00 94.94 112 ARG A C 1
ATOM 892 O O . ARG A 1 112 ? 2.307 -17.010 -7.213 1.00 94.94 112 ARG A O 1
ATOM 899 N N . GLY A 1 113 ? 1.174 -18.152 -8.794 1.00 94.12 113 GLY A N 1
ATOM 900 C CA . GLY A 1 113 ? 1.719 -17.396 -9.923 1.00 94.12 113 GLY A CA 1
ATOM 901 C C . GLY A 1 113 ? 1.409 -15.899 -9.832 1.00 94.12 113 GLY A C 1
ATOM 902 O O . GLY A 1 113 ? 2.259 -15.068 -10.141 1.00 94.12 113 GLY A O 1
ATOM 903 N N . TYR A 1 114 ? 0.226 -15.538 -9.330 1.00 96.69 114 TYR A N 1
ATOM 904 C CA . TYR A 1 114 ? -0.121 -14.147 -9.030 1.00 96.69 114 TYR A CA 1
ATOM 905 C C . TYR A 1 114 ? 0.768 -13.518 -7.949 1.00 96.69 114 TYR A C 1
ATOM 907 O O . TYR A 1 114 ? 1.238 -12.393 -8.123 1.00 96.69 114 TYR A O 1
ATOM 915 N N . CYS A 1 115 ? 1.043 -14.237 -6.860 1.00 97.56 115 CYS A N 1
ATOM 916 C CA . CYS A 1 115 ? 1.943 -13.749 -5.819 1.00 97.56 115 CYS A CA 1
ATOM 917 C C . CYS A 1 115 ? 3.383 -13.602 -6.321 1.00 97.56 115 CYS A C 1
ATOM 919 O O . CYS A 1 115 ? 4.004 -12.580 -6.044 1.00 97.56 115 CYS A O 1
ATOM 921 N N . ASP A 1 116 ? 3.877 -14.573 -7.095 1.00 96.94 116 ASP A N 1
ATOM 922 C CA . ASP A 1 116 ? 5.210 -14.520 -7.708 1.00 96.94 116 ASP A CA 1
ATOM 923 C C . ASP A 1 116 ? 5.333 -13.296 -8.642 1.00 96.94 116 ASP A C 1
ATOM 925 O O . ASP A 1 116 ? 6.378 -12.652 -8.710 1.00 96.94 116 ASP A O 1
ATOM 929 N N . LEU A 1 117 ? 4.248 -12.915 -9.325 1.00 97.00 117 LEU A N 1
ATOM 930 C CA . LEU A 1 117 ? 4.209 -11.728 -10.181 1.00 97.00 117 LEU A CA 1
ATOM 931 C C . LEU A 1 117 ? 4.243 -10.412 -9.381 1.00 97.00 117 LEU A C 1
ATOM 933 O O . LEU A 1 117 ? 4.859 -9.438 -9.812 1.00 97.00 117 LEU A O 1
ATOM 937 N N . LEU A 1 118 ? 3.593 -10.364 -8.215 1.00 98.31 118 LEU A N 1
ATOM 938 C CA . LEU A 1 118 ? 3.677 -9.218 -7.303 1.00 98.31 118 LEU A CA 1
ATOM 939 C C . LEU A 1 118 ? 5.056 -9.102 -6.641 1.00 98.31 118 LEU A C 1
ATOM 941 O O . LEU A 1 118 ? 5.544 -7.987 -6.461 1.00 98.31 118 LEU A O 1
ATOM 945 N N . ASP A 1 119 ? 5.703 -10.229 -6.345 1.00 98.19 119 ASP A N 1
ATOM 946 C CA . ASP A 1 119 ? 7.102 -10.254 -5.913 1.00 98.19 119 ASP A CA 1
ATOM 947 C C . ASP A 1 119 ? 8.024 -9.729 -7.020 1.00 98.19 119 ASP A C 1
ATOM 949 O O . ASP A 1 119 ? 8.868 -8.873 -6.763 1.00 98.19 119 ASP A O 1
ATOM 953 N N . GLU A 1 120 ? 7.813 -10.151 -8.274 1.00 97.75 120 GLU A N 1
ATOM 954 C CA . GLU A 1 120 ? 8.574 -9.639 -9.422 1.00 97.75 120 GLU A CA 1
ATOM 955 C C . GLU A 1 120 ? 8.397 -8.119 -9.585 1.00 97.75 120 GLU A C 1
ATOM 957 O O . GLU A 1 120 ? 9.359 -7.414 -9.914 1.00 97.75 120 GLU A O 1
ATOM 962 N N . LEU A 1 121 ? 7.191 -7.589 -9.339 1.00 97.94 121 LEU A N 1
ATOM 963 C CA . LEU A 1 121 ? 6.944 -6.145 -9.324 1.00 97.94 121 LEU A CA 1
ATOM 964 C C . LEU A 1 121 ? 7.795 -5.453 -8.253 1.00 97.94 121 LEU A C 1
ATOM 966 O O . LEU A 1 121 ? 8.435 -4.442 -8.553 1.00 97.94 121 LEU A O 1
ATOM 970 N N . ASP A 1 122 ? 7.808 -5.968 -7.026 1.00 98.38 122 ASP A N 1
ATOM 971 C CA . ASP A 1 122 ? 8.586 -5.392 -5.930 1.00 98.38 122 ASP A CA 1
ATOM 972 C C . ASP A 1 122 ? 10.094 -5.424 -6.220 1.00 98.38 122 ASP A C 1
ATOM 974 O O . ASP A 1 122 ? 10.769 -4.390 -6.200 1.00 98.38 122 ASP A O 1
ATOM 978 N N . GLU A 1 123 ? 10.609 -6.592 -6.606 1.00 97.81 123 GLU A N 1
ATOM 979 C CA . GLU A 1 123 ? 12.018 -6.805 -6.934 1.00 97.81 123 GLU A CA 1
ATOM 980 C C . GLU A 1 123 ? 12.480 -5.922 -8.098 1.00 97.81 123 GLU A C 1
ATOM 982 O O . GLU A 1 123 ? 13.535 -5.284 -8.021 1.00 97.81 123 GLU A O 1
ATOM 987 N N . THR A 1 124 ? 11.674 -5.829 -9.161 1.00 96.50 124 THR A N 1
ATOM 988 C CA . THR A 1 124 ? 11.962 -4.981 -10.326 1.00 96.50 124 THR A CA 1
ATOM 989 C C . THR A 1 124 ? 12.094 -3.516 -9.914 1.00 96.50 124 THR A C 1
ATOM 991 O O . THR A 1 124 ? 13.031 -2.831 -10.332 1.00 96.50 124 THR A O 1
ATOM 994 N N . ASN A 1 125 ? 11.187 -3.018 -9.072 1.00 97.31 125 ASN A N 1
ATOM 995 C CA . ASN A 1 125 ? 11.204 -1.621 -8.643 1.00 97.31 125 ASN A CA 1
ATOM 996 C C . ASN A 1 125 ? 12.315 -1.331 -7.630 1.00 97.31 125 ASN A C 1
ATOM 998 O O . ASN A 1 125 ? 12.951 -0.277 -7.716 1.00 97.31 125 ASN A O 1
ATOM 1002 N N . GLN A 1 126 ? 12.618 -2.264 -6.724 1.00 97.44 126 GLN A N 1
ATOM 1003 C CA . GLN A 1 126 ? 13.756 -2.132 -5.814 1.00 97.44 126 GLN A CA 1
ATOM 1004 C C . GLN A 1 126 ? 15.082 -2.139 -6.588 1.00 97.44 126 GLN A C 1
ATOM 1006 O O . GLN A 1 126 ? 15.981 -1.349 -6.282 1.00 97.44 126 GLN A O 1
ATOM 1011 N N . HIS A 1 127 ? 15.201 -2.974 -7.625 1.00 95.81 127 HIS A N 1
ATOM 1012 C CA . HIS A 1 127 ? 16.354 -2.968 -8.521 1.00 95.81 127 HIS A CA 1
ATOM 1013 C C . HIS A 1 127 ? 16.491 -1.624 -9.243 1.00 95.81 127 HIS A C 1
ATOM 1015 O O . HIS A 1 127 ? 17.543 -0.987 -9.172 1.00 95.81 127 HIS A O 1
ATOM 1021 N N . ALA A 1 128 ? 15.414 -1.159 -9.878 1.00 95.31 128 ALA A N 1
ATOM 1022 C CA . ALA A 1 128 ? 15.370 0.116 -10.581 1.00 95.31 128 ALA A CA 1
ATOM 1023 C C . ALA A 1 128 ? 15.732 1.300 -9.667 1.00 95.31 128 ALA A C 1
ATOM 1025 O O . ALA A 1 128 ? 16.495 2.186 -10.067 1.00 95.31 128 ALA A O 1
ATOM 1026 N N . TRP A 1 129 ? 15.240 1.289 -8.424 1.00 95.75 129 TRP A N 1
ATOM 1027 C CA . TRP A 1 129 ? 15.559 2.264 -7.384 1.00 95.75 129 TRP A CA 1
ATOM 1028 C C . TRP A 1 129 ? 17.057 2.308 -7.082 1.00 95.75 129 TRP A C 1
ATOM 1030 O O . TRP A 1 129 ? 17.707 3.335 -7.291 1.00 95.75 129 TRP A O 1
ATOM 1040 N N . VAL A 1 130 ? 17.633 1.182 -6.657 1.00 95.56 130 VAL A N 1
ATOM 1041 C CA . VAL A 1 130 ? 19.052 1.099 -6.279 1.00 95.56 130 VAL A CA 1
ATOM 1042 C C . VAL A 1 130 ? 19.962 1.423 -7.463 1.00 95.56 130 VAL A C 1
ATOM 1044 O O . VAL A 1 130 ? 20.942 2.158 -7.313 1.00 95.56 130 VAL A O 1
ATOM 1047 N N . THR A 1 131 ? 19.645 0.907 -8.649 1.00 94.19 131 THR A N 1
ATOM 1048 C CA . THR A 1 131 ? 20.440 1.143 -9.855 1.00 94.19 131 THR A CA 1
ATOM 1049 C C . THR A 1 131 ? 20.417 2.614 -10.262 1.00 94.19 131 THR A C 1
ATOM 1051 O O . THR A 1 131 ? 21.474 3.173 -10.564 1.00 94.19 131 THR A O 1
ATOM 1054 N N . SER A 1 132 ? 19.258 3.274 -10.207 1.00 93.62 132 SER A N 1
ATOM 1055 C CA . SER A 1 132 ? 19.152 4.702 -10.529 1.00 93.62 132 SER A CA 1
ATOM 1056 C C . SER A 1 132 ? 19.939 5.575 -9.553 1.00 93.62 132 SER A C 1
ATOM 1058 O O . SER A 1 132 ? 20.656 6.474 -9.985 1.00 93.62 132 SER A O 1
ATOM 1060 N N . LEU A 1 133 ? 19.884 5.274 -8.250 1.00 93.69 133 LEU A N 1
ATOM 1061 C CA . LEU A 1 133 ? 20.646 6.003 -7.229 1.00 93.69 133 LEU A CA 1
ATOM 1062 C C . LEU A 1 133 ? 22.158 5.882 -7.422 1.00 93.69 133 LEU A C 1
ATOM 1064 O O . LEU A 1 133 ? 22.884 6.866 -7.307 1.00 93.69 133 LEU A O 1
ATOM 1068 N N . ARG A 1 134 ? 22.643 4.676 -7.734 1.00 91.62 134 ARG A N 1
ATOM 1069 C CA . ARG A 1 134 ? 24.075 4.422 -7.955 1.00 91.62 134 ARG A CA 1
ATOM 1070 C C . ARG A 1 134 ? 24.599 5.056 -9.238 1.00 91.62 134 ARG A C 1
ATOM 1072 O O . ARG A 1 134 ? 25.773 5.400 -9.301 1.00 91.62 134 ARG A O 1
ATOM 1079 N N . ARG A 1 135 ? 23.745 5.181 -10.256 1.00 89.94 135 ARG A N 1
ATOM 1080 C CA . ARG A 1 135 ? 24.078 5.827 -11.534 1.00 89.94 135 ARG A CA 1
ATOM 1081 C C . ARG A 1 135 ? 23.895 7.344 -11.506 1.00 89.94 135 ARG A C 1
ATOM 1083 O O . ARG A 1 135 ? 24.302 8.002 -12.460 1.00 89.94 135 ARG A O 1
ATOM 1090 N N . HIS A 1 136 ? 23.277 7.898 -10.463 1.00 89.06 136 HIS A N 1
ATOM 1091 C CA . HIS A 1 136 ? 23.096 9.337 -10.349 1.00 89.06 136 HIS A CA 1
ATOM 1092 C C . HIS A 1 136 ? 24.450 10.044 -10.234 1.00 89.06 136 HIS A C 1
ATOM 1094 O O . HIS A 1 136 ? 25.292 9.665 -9.420 1.00 89.06 136 HIS A O 1
ATOM 1100 N N . VAL A 1 137 ? 24.630 11.085 -11.047 1.00 85.69 137 VAL A N 1
ATOM 1101 C CA . VAL A 1 137 ? 25.775 11.994 -10.990 1.00 85.69 137 VAL A CA 1
ATOM 1102 C C . VAL A 1 137 ? 25.296 13.282 -10.314 1.00 85.69 137 VAL A C 1
ATOM 1104 O O . VAL A 1 137 ? 24.495 13.999 -10.921 1.00 85.69 137 VAL A O 1
ATOM 1107 N N . PRO A 1 138 ? 25.730 13.564 -9.073 1.00 82.06 138 PRO A N 1
ATOM 1108 C CA . PRO A 1 138 ? 25.329 14.767 -8.354 1.00 82.06 138 PRO A CA 1
ATOM 1109 C C . PRO A 1 138 ? 25.848 16.035 -9.028 1.00 82.06 138 PRO A C 1
ATOM 1111 O O . PRO A 1 138 ? 26.860 16.018 -9.731 1.00 82.06 138 PRO A O 1
ATOM 1114 N N . LEU A 1 139 ? 25.175 17.155 -8.770 1.00 78.62 139 LEU A N 1
ATOM 1115 C CA . LEU A 1 139 ? 25.712 18.476 -9.099 1.00 78.62 139 LEU A CA 1
ATOM 1116 C C . LEU A 1 139 ? 26.969 18.745 -8.247 1.00 78.62 139 LEU A C 1
ATOM 1118 O O . LEU A 1 139 ? 27.080 18.213 -7.144 1.00 78.62 139 LEU A O 1
ATOM 1122 N N . TYR A 1 140 ? 27.892 19.562 -8.771 1.00 65.88 140 TYR A N 1
ATOM 1123 C CA . TYR A 1 140 ? 29.293 19.741 -8.333 1.00 65.88 140 TYR A CA 1
ATOM 1124 C C . TYR A 1 140 ? 29.554 20.017 -6.829 1.00 65.88 140 TYR A C 1
ATOM 1126 O O . TYR A 1 140 ? 30.710 19.956 -6.420 1.00 65.88 140 TYR A O 1
ATOM 1134 N N . ASP A 1 141 ? 28.524 20.229 -6.005 1.00 69.50 141 ASP A N 1
ATOM 1135 C CA . ASP A 1 141 ? 28.632 20.580 -4.582 1.00 69.50 141 ASP A CA 1
ATOM 1136 C C . ASP A 1 141 ? 28.132 19.493 -3.601 1.00 69.50 141 ASP A C 1
ATOM 1138 O O . ASP A 1 141 ? 28.230 19.684 -2.389 1.00 69.50 141 ASP A O 1
ATOM 1142 N N . ASP A 1 142 ? 27.608 18.345 -4.061 1.00 79.00 142 ASP A N 1
ATOM 1143 C CA . ASP A 1 142 ? 27.154 17.268 -3.154 1.00 79.00 142 ASP A CA 1
ATOM 1144 C C . ASP A 1 142 ? 28.241 16.205 -2.917 1.00 79.00 142 ASP A C 1
ATOM 1146 O O . ASP A 1 142 ? 28.163 15.070 -3.398 1.00 79.00 142 ASP A O 1
ATOM 1150 N N . THR A 1 143 ? 29.276 16.584 -2.164 1.00 79.25 143 THR A N 1
ATOM 1151 C CA . THR A 1 143 ? 30.397 15.697 -1.800 1.00 79.25 143 THR A CA 1
ATOM 1152 C C . THR A 1 143 ? 29.964 14.504 -0.940 1.00 79.25 143 THR A C 1
ATOM 1154 O O . THR A 1 143 ? 30.598 13.453 -0.980 1.00 79.25 143 THR A O 1
ATOM 1157 N N . GLU A 1 144 ? 28.846 14.619 -0.219 1.00 88.06 144 GLU A N 1
ATOM 1158 C CA . GLU A 1 144 ? 28.322 13.573 0.667 1.00 88.06 144 GLU A CA 1
ATOM 1159 C C . GLU A 1 144 ? 27.466 12.521 -0.057 1.00 88.06 144 GLU A C 1
ATOM 1161 O O . GLU A 1 144 ? 27.036 11.537 0.563 1.00 88.06 144 GLU A O 1
ATOM 1166 N N . TRP A 1 145 ? 27.182 12.698 -1.355 1.00 89.38 145 TRP A N 1
ATOM 1167 C CA . TRP A 1 145 ? 26.271 11.810 -2.080 1.00 89.38 145 TRP A CA 1
ATOM 1168 C C . TRP A 1 145 ? 26.720 10.350 -2.033 1.00 89.38 145 TRP A C 1
ATOM 1170 O O . TRP A 1 145 ? 25.963 9.477 -1.605 1.00 89.38 145 TRP A O 1
ATOM 1180 N N . PHE A 1 146 ? 27.949 10.078 -2.468 1.00 87.06 146 PHE A N 1
ATOM 1181 C CA . PHE A 1 146 ? 28.460 8.711 -2.562 1.00 87.06 146 PHE A CA 1
ATOM 1182 C C . PHE A 1 146 ? 28.835 8.133 -1.192 1.00 87.06 146 PHE A C 1
ATOM 1184 O O . PHE A 1 146 ? 28.716 6.924 -0.998 1.00 87.06 146 PHE A O 1
ATOM 1191 N N . GLU A 1 147 ? 29.236 8.979 -0.240 1.00 87.81 147 GLU A N 1
ATOM 1192 C CA . GLU A 1 147 ? 29.718 8.549 1.077 1.00 87.81 147 GLU A CA 1
ATOM 1193 C C . GLU A 1 147 ? 28.580 8.265 2.066 1.00 87.81 147 GLU A C 1
ATOM 1195 O O . GLU A 1 147 ? 28.619 7.265 2.784 1.00 87.81 147 GLU A O 1
ATOM 1200 N N . ALA A 1 148 ? 27.539 9.104 2.086 1.00 90.62 148 ALA A N 1
ATOM 1201 C CA . ALA A 1 148 ? 26.485 9.039 3.097 1.00 90.62 148 ALA A CA 1
ATOM 1202 C C . ALA A 1 148 ? 25.083 8.871 2.497 1.00 90.62 148 ALA A C 1
ATOM 1204 O O . ALA A 1 148 ? 24.349 7.948 2.875 1.00 90.62 148 ALA A O 1
ATOM 1205 N N . LYS A 1 149 ? 24.687 9.734 1.551 1.00 91.25 149 LYS A N 1
ATOM 1206 C CA . LYS A 1 149 ? 23.285 9.812 1.098 1.00 91.25 149 LYS A CA 1
ATOM 1207 C C . LYS A 1 149 ? 22.863 8.595 0.277 1.00 91.25 149 LYS A C 1
ATOM 1209 O O . LYS A 1 149 ? 21.861 7.960 0.605 1.00 91.25 149 LYS A O 1
ATOM 1214 N N . CYS A 1 150 ? 23.621 8.229 -0.755 1.00 92.69 150 CYS A N 1
ATOM 1215 C CA . CYS A 1 150 ? 23.312 7.100 -1.632 1.00 92.69 150 CYS A CA 1
ATOM 1216 C C . CYS A 1 150 ? 23.286 5.762 -0.868 1.00 92.69 150 CYS A C 1
ATOM 1218 O O . CYS A 1 150 ? 22.285 5.048 -0.987 1.00 92.69 150 CYS A O 1
ATOM 1220 N N . PRO A 1 151 ? 24.270 5.428 -0.002 1.00 94.69 151 PRO A N 1
ATOM 1221 C CA . PRO A 1 151 ? 24.188 4.234 0.842 1.00 94.69 151 PRO A CA 1
ATOM 1222 C C . PRO A 1 151 ? 22.964 4.218 1.764 1.00 94.69 151 PRO A C 1
ATOM 1224 O O . PRO A 1 151 ? 22.327 3.174 1.919 1.00 94.69 151 PRO A O 1
ATOM 1227 N N . ALA A 1 152 ? 22.600 5.359 2.361 1.00 94.88 152 ALA A N 1
ATOM 1228 C CA . ALA A 1 152 ? 21.416 5.461 3.211 1.00 94.88 152 ALA A CA 1
ATOM 1229 C C . ALA A 1 152 ? 20.108 5.280 2.420 1.00 94.88 152 ALA A C 1
ATOM 1231 O O . ALA A 1 152 ? 19.185 4.630 2.908 1.00 94.88 152 ALA A O 1
ATOM 1232 N N . LEU A 1 153 ? 20.026 5.818 1.200 1.00 94.50 153 LEU A N 1
ATOM 1233 C CA . LEU A 1 153 ? 18.866 5.679 0.313 1.00 94.50 153 LEU A CA 1
ATOM 1234 C C . LEU A 1 153 ? 18.740 4.267 -0.274 1.00 94.50 153 LEU A C 1
ATOM 1236 O O . LEU A 1 153 ? 17.635 3.738 -0.341 1.00 94.50 153 LEU A O 1
ATOM 1240 N N . CYS A 1 154 ? 19.853 3.619 -0.626 1.00 95.12 154 CYS A N 1
ATOM 1241 C CA . CYS A 1 154 ? 19.856 2.241 -1.129 1.00 95.12 154 CYS A CA 1
ATOM 1242 C C . CYS A 1 154 ? 19.365 1.222 -0.087 1.00 95.12 154 CYS A C 1
ATOM 1244 O O . CYS A 1 154 ? 18.885 0.158 -0.464 1.00 95.12 154 CYS A O 1
ATOM 1246 N N . LYS A 1 155 ? 19.491 1.532 1.213 1.00 95.25 155 LYS A N 1
ATOM 1247 C CA . LYS A 1 155 ? 18.942 0.716 2.313 1.00 95.25 155 LY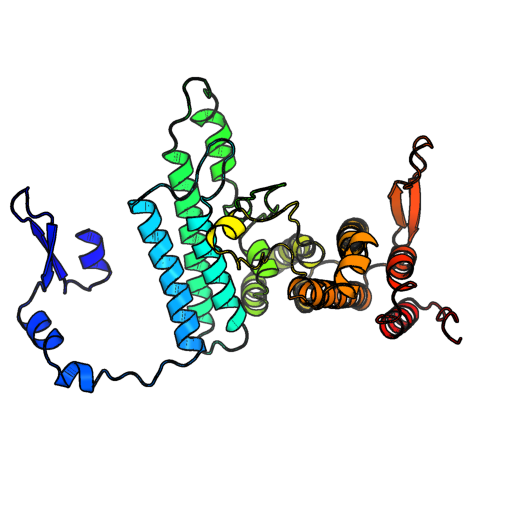S A CA 1
ATOM 1248 C C . LYS A 1 155 ? 17.439 0.910 2.512 1.00 95.25 155 LYS A C 1
ATOM 1250 O O . LYS A 1 155 ? 16.822 0.126 3.227 1.00 95.25 155 LYS A O 1
ATOM 1255 N N . LYS A 1 156 ? 16.859 1.971 1.949 1.00 95.56 156 LYS A N 1
ATOM 1256 C CA . LYS A 1 156 ? 15.426 2.243 2.041 1.00 95.56 156 LYS A CA 1
ATOM 1257 C C . LYS A 1 156 ? 14.681 1.546 0.913 1.00 95.56 156 LYS A C 1
ATOM 1259 O O . LYS A 1 156 ? 15.230 1.293 -0.160 1.00 95.56 156 LYS A O 1
ATOM 1264 N N . HIS A 1 157 ? 13.411 1.277 1.180 1.00 96.19 157 HIS A N 1
ATOM 1265 C CA . HIS A 1 157 ? 12.511 0.672 0.219 1.00 96.19 157 HIS A CA 1
ATOM 1266 C C . HIS A 1 157 ? 11.932 1.716 -0.737 1.00 96.19 157 HIS A C 1
ATOM 1268 O O . HIS A 1 157 ? 11.547 2.811 -0.317 1.00 96.19 157 HIS A O 1
ATOM 1274 N N . TRP A 1 158 ? 11.823 1.355 -2.012 1.00 95.50 158 TRP A N 1
ATOM 1275 C CA . TRP A 1 158 ? 11.335 2.227 -3.082 1.00 95.50 158 TRP A CA 1
ATOM 1276 C C . TRP A 1 158 ? 9.883 2.704 -2.874 1.00 95.50 158 TRP A C 1
ATOM 1278 O O . TRP A 1 158 ? 9.533 3.822 -3.245 1.00 95.50 158 TRP A O 1
ATOM 1288 N N . ALA A 1 159 ? 9.044 1.887 -2.226 1.00 93.94 159 ALA A N 1
ATOM 1289 C CA . ALA A 1 159 ? 7.614 2.157 -2.023 1.00 93.94 159 ALA A CA 1
ATOM 1290 C C . ALA A 1 159 ? 7.314 3.483 -1.291 1.00 93.94 159 ALA A C 1
ATOM 1292 O O . ALA A 1 159 ? 6.226 4.044 -1.443 1.00 93.94 159 ALA A O 1
ATOM 1293 N N . GLY A 1 160 ? 8.264 3.999 -0.502 1.00 92.00 160 GLY A N 1
ATOM 1294 C CA . GLY A 1 160 ? 8.138 5.277 0.205 1.00 92.00 160 GLY A CA 1
ATOM 1295 C C . GLY A 1 160 ? 8.420 6.525 -0.644 1.00 92.00 160 GLY A C 1
ATOM 1296 O O . GLY A 1 160 ? 8.407 7.631 -0.108 1.00 92.00 160 GLY A O 1
ATOM 1297 N N . TYR A 1 161 ? 8.703 6.362 -1.940 1.00 93.19 161 TYR A N 1
ATOM 1298 C CA . TYR A 1 161 ? 9.218 7.412 -2.829 1.00 93.19 161 TYR A CA 1
ATOM 1299 C C . TYR A 1 161 ? 8.292 7.727 -4.010 1.00 93.19 161 TYR A C 1
ATOM 1301 O O . TYR A 1 161 ? 8.742 8.057 -5.112 1.00 93.19 161 TYR A O 1
ATOM 1309 N N . GLU A 1 162 ? 6.987 7.638 -3.755 1.00 91.50 162 GLU A N 1
ATOM 1310 C CA . GLU A 1 162 ? 5.941 8.095 -4.669 1.00 91.50 162 GLU A CA 1
ATOM 1311 C C . GLU A 1 162 ? 6.141 9.575 -5.031 1.00 91.50 162 GLU A C 1
ATOM 1313 O O . GLU A 1 162 ? 6.357 10.395 -4.126 1.00 91.50 162 GLU A O 1
ATOM 1318 N N . PRO A 1 163 ? 6.070 9.948 -6.319 1.00 91.44 163 PRO A N 1
ATOM 1319 C CA . PRO A 1 163 ? 6.177 11.338 -6.714 1.00 91.44 163 PRO A CA 1
ATOM 1320 C C . PRO A 1 163 ? 4.903 12.101 -6.367 1.00 91.44 163 PRO A C 1
ATOM 1322 O O . PRO A 1 163 ? 3.838 11.870 -6.936 1.00 91.44 163 PRO A O 1
ATOM 1325 N N . MET A 1 164 ? 5.049 13.059 -5.460 1.00 88.75 164 MET A N 1
ATOM 1326 C CA . MET A 1 164 ? 3.995 13.999 -5.095 1.00 88.75 164 MET A CA 1
ATOM 1327 C C . MET A 1 164 ? 4.194 15.322 -5.835 1.00 88.75 164 MET A C 1
ATOM 1329 O O . MET A 1 164 ? 5.326 15.804 -5.938 1.00 88.75 164 MET A O 1
ATOM 1333 N N . GLU A 1 165 ? 3.104 15.904 -6.336 1.00 86.75 165 GLU A N 1
ATOM 1334 C CA . GLU A 1 165 ? 3.101 17.274 -6.868 1.00 86.75 165 GLU A CA 1
ATOM 1335 C C . GLU A 1 165 ? 3.112 18.276 -5.711 1.00 86.75 165 GLU A C 1
ATOM 1337 O O . GLU A 1 165 ? 3.849 19.259 -5.710 1.00 86.75 165 GLU A O 1
ATOM 1342 N N . THR A 1 166 ? 2.311 17.987 -4.684 1.00 84.25 166 THR A N 1
ATOM 1343 C CA . THR A 1 166 ? 2.248 18.756 -3.444 1.00 84.25 166 THR A CA 1
ATOM 1344 C C . THR A 1 166 ? 2.329 17.823 -2.246 1.00 84.25 166 THR A C 1
ATOM 1346 O O . THR A 1 166 ? 1.912 16.670 -2.318 1.00 84.25 166 THR A O 1
ATOM 1349 N N . GLY A 1 167 ? 2.855 18.332 -1.133 1.00 84.62 167 GLY A N 1
ATOM 1350 C CA . GLY A 1 167 ? 2.982 17.580 0.112 1.00 84.62 167 GLY A CA 1
ATOM 1351 C C . GLY A 1 167 ? 4.075 16.506 0.086 1.00 84.62 167 GLY A C 1
ATOM 1352 O O . GLY A 1 167 ? 5.046 16.601 -0.663 1.00 84.62 167 GLY A O 1
ATOM 1353 N N . LYS A 1 168 ? 3.985 15.538 1.002 1.00 85.56 168 LYS A N 1
ATOM 1354 C CA . LYS A 1 168 ? 5.061 14.576 1.290 1.00 85.56 168 LYS A CA 1
ATOM 1355 C C . LYS A 1 168 ? 4.683 13.185 0.818 1.00 85.56 168 LYS A C 1
ATOM 1357 O O . LYS A 1 168 ? 3.557 12.742 1.044 1.00 85.56 168 LYS A O 1
ATOM 1362 N N . SER A 1 169 ? 5.666 12.472 0.270 1.00 86.25 169 SER A N 1
ATOM 1363 C CA . SER A 1 169 ? 5.501 11.075 -0.120 1.00 86.25 169 SER A CA 1
ATOM 1364 C C . SER A 1 169 ? 5.041 10.212 1.063 1.00 86.25 169 SER A C 1
ATOM 1366 O O . SER A 1 169 ? 5.500 10.414 2.200 1.00 86.25 169 SER A O 1
ATOM 1368 N N . PRO A 1 170 ? 4.170 9.222 0.812 1.00 85.50 170 PRO A N 1
ATOM 1369 C CA . PRO A 1 170 ? 3.738 8.278 1.823 1.00 85.50 170 PRO A CA 1
ATOM 1370 C C . PRO A 1 170 ? 4.892 7.552 2.495 1.00 85.50 170 PRO A C 1
ATOM 1372 O O . PRO A 1 170 ? 5.789 7.013 1.851 1.00 85.50 170 PRO A O 1
ATOM 1375 N N . LYS A 1 171 ? 4.853 7.486 3.827 1.00 84.88 171 LYS A N 1
ATOM 1376 C CA . LYS A 1 171 ? 5.875 6.783 4.610 1.00 84.88 171 LYS A CA 1
ATOM 1377 C C . LYS A 1 171 ? 5.595 5.282 4.623 1.00 84.88 171 LYS A C 1
ATOM 1379 O O . LYS A 1 171 ? 5.066 4.771 5.607 1.00 84.88 171 LYS A O 1
ATOM 1384 N N . ARG A 1 172 ? 5.969 4.597 3.543 1.00 89.69 172 ARG A N 1
ATOM 1385 C CA . ARG A 1 172 ? 5.918 3.132 3.423 1.00 89.69 172 ARG A CA 1
ATOM 1386 C C . ARG A 1 172 ? 7.289 2.544 3.731 1.00 89.69 172 ARG A C 1
ATOM 1388 O O . ARG A 1 172 ? 8.293 3.020 3.204 1.00 89.69 172 ARG A O 1
ATOM 1395 N N . LYS A 1 173 ? 7.336 1.549 4.617 1.00 90.81 173 LYS A N 1
ATOM 1396 C CA . LYS A 1 173 ? 8.589 0.884 5.003 1.00 90.81 173 LYS A CA 1
ATOM 1397 C C . LYS A 1 173 ? 8.990 -0.210 4.020 1.00 90.81 173 LYS A C 1
ATOM 1399 O O . LYS A 1 173 ? 10.181 -0.444 3.854 1.00 90.81 173 LYS A O 1
ATOM 1404 N N . ASP A 1 174 ? 8.012 -0.834 3.376 1.00 94.81 174 ASP A N 1
ATOM 1405 C CA . ASP A 1 174 ? 8.190 -1.945 2.451 1.00 94.81 174 ASP A CA 1
ATOM 1406 C C . ASP A 1 174 ? 7.003 -2.076 1.482 1.00 94.81 174 ASP A C 1
ATOM 1408 O O . ASP A 1 174 ? 6.105 -1.225 1.446 1.00 94.81 174 ASP A O 1
ATOM 1412 N N . PHE A 1 175 ? 7.010 -3.147 0.688 1.00 96.62 175 PHE A N 1
ATOM 1413 C CA . PHE A 1 175 ? 5.951 -3.458 -0.261 1.00 96.62 175 PHE A CA 1
ATOM 1414 C C . PHE A 1 175 ? 4.636 -3.893 0.395 1.00 96.62 175 PHE A C 1
ATOM 1416 O O . PHE A 1 175 ? 3.576 -3.564 -0.126 1.00 96.62 175 PHE A O 1
ATOM 1423 N N . LEU A 1 176 ? 4.657 -4.549 1.562 1.00 96.56 176 LEU A N 1
ATOM 1424 C CA . LEU A 1 176 ? 3.422 -4.933 2.259 1.00 96.56 176 LEU A CA 1
ATOM 1425 C C . LEU A 1 176 ? 2.610 -3.712 2.705 1.00 96.56 176 LEU A C 1
ATOM 1427 O O . LEU A 1 176 ? 1.390 -3.701 2.557 1.00 96.56 176 LEU A O 1
ATOM 1431 N N . ALA A 1 177 ? 3.271 -2.647 3.167 1.00 94.31 177 ALA A N 1
ATOM 1432 C CA . ALA A 1 177 ? 2.594 -1.385 3.466 1.00 94.31 177 ALA A CA 1
ATOM 1433 C C . ALA A 1 177 ? 1.925 -0.766 2.220 1.00 94.31 177 ALA A C 1
ATOM 1435 O O . ALA A 1 177 ? 0.852 -0.169 2.320 1.00 94.31 177 ALA A O 1
ATOM 1436 N N . LEU A 1 178 ? 2.538 -0.916 1.040 1.00 93.88 178 LEU A N 1
ATOM 1437 C CA . LEU A 1 178 ? 1.952 -0.486 -0.233 1.00 93.88 178 LEU A CA 1
ATOM 1438 C C . LEU A 1 178 ? 0.786 -1.389 -0.660 1.00 93.88 178 LEU A C 1
ATOM 1440 O O . LEU A 1 178 ? -0.248 -0.881 -1.084 1.00 93.88 178 LEU A O 1
ATOM 1444 N N . ALA A 1 179 ? 0.926 -2.703 -0.497 1.00 95.50 179 ALA A N 1
ATOM 1445 C CA . ALA A 1 179 ? -0.102 -3.689 -0.811 1.00 95.50 179 ALA A CA 1
ATOM 1446 C C . ALA A 1 179 ? -1.380 -3.485 0.022 1.00 95.50 179 ALA A C 1
ATOM 1448 O O . ALA A 1 179 ? -2.480 -3.616 -0.511 1.00 95.50 179 ALA A O 1
ATOM 1449 N N . ILE A 1 180 ? -1.247 -3.078 1.292 1.00 94.56 180 ILE A N 1
ATOM 1450 C CA . ILE A 1 180 ? -2.385 -2.673 2.135 1.00 94.56 180 ILE A CA 1
ATOM 1451 C C . ILE A 1 180 ? -3.131 -1.489 1.522 1.00 94.56 180 ILE A C 1
ATOM 1453 O O . ILE A 1 180 ? -4.348 -1.536 1.365 1.00 94.56 180 ILE A O 1
ATOM 1457 N N . GLN A 1 181 ? -2.410 -0.438 1.127 1.00 90.69 181 GLN A N 1
ATOM 1458 C CA . GLN A 1 181 ? -3.023 0.741 0.503 1.00 90.69 181 GLN A CA 1
ATOM 1459 C C . GLN A 1 181 ? -3.657 0.417 -0.856 1.00 90.69 181 GLN A C 1
ATOM 1461 O O . GLN A 1 181 ? -4.667 1.003 -1.234 1.00 90.69 181 GLN A O 1
ATOM 1466 N N . ALA A 1 182 ? -3.106 -0.563 -1.570 1.00 91.75 182 ALA A N 1
ATOM 1467 C CA . ALA A 1 182 ? -3.677 -1.093 -2.800 1.00 91.75 182 ALA A CA 1
ATOM 1468 C C . ALA A 1 182 ? -4.822 -2.107 -2.578 1.00 91.75 182 ALA A C 1
ATOM 1470 O O . ALA A 1 182 ? -5.365 -2.608 -3.556 1.00 91.75 182 ALA A O 1
ATOM 1471 N N . ASN A 1 183 ? -5.224 -2.393 -1.334 1.00 93.38 183 ASN A N 1
ATOM 1472 C CA . ASN A 1 183 ? -6.270 -3.365 -0.984 1.00 93.38 183 ASN A CA 1
ATOM 1473 C C . ASN A 1 183 ? -6.009 -4.816 -1.441 1.00 93.38 183 ASN A C 1
ATOM 1475 O O . ASN A 1 183 ? -6.946 -5.548 -1.751 1.00 93.38 183 ASN A O 1
ATOM 1479 N N . LEU A 1 184 ? -4.748 -5.260 -1.428 1.00 95.88 184 LEU A N 1
ATOM 1480 C CA . LEU A 1 184 ? -4.353 -6.639 -1.762 1.00 95.88 184 LEU A CA 1
ATOM 1481 C C . LEU A 1 184 ? -4.425 -7.561 -0.527 1.00 95.88 184 LEU A C 1
ATOM 1483 O O . LEU A 1 184 ? -3.401 -7.997 0.010 1.00 95.88 184 LEU A O 1
ATOM 1487 N N . VAL A 1 185 ? -5.638 -7.792 -0.019 1.00 96.25 185 VAL A N 1
ATOM 1488 C CA . VAL A 1 185 ? -5.893 -8.508 1.247 1.00 96.25 185 VAL A CA 1
ATOM 1489 C C . VAL A 1 185 ? -5.325 -9.928 1.231 1.00 96.25 185 VAL A C 1
ATOM 1491 O O . VAL A 1 185 ? -4.632 -10.320 2.174 1.00 96.25 185 VAL A O 1
ATOM 1494 N N . ASN A 1 186 ? -5.565 -10.694 0.166 1.00 97.00 186 ASN A N 1
ATOM 1495 C CA . ASN A 1 186 ? -5.149 -12.094 0.100 1.00 97.00 186 ASN A CA 1
ATOM 1496 C C . ASN A 1 186 ? -3.640 -12.220 -0.080 1.00 97.00 186 ASN A C 1
ATOM 1498 O O . ASN A 1 186 ? -3.018 -13.081 0.550 1.00 97.00 186 ASN A O 1
ATOM 1502 N N . TYR A 1 187 ? -3.031 -11.344 -0.884 1.00 97.94 187 TYR A N 1
ATOM 1503 C CA . TYR A 1 187 ? -1.577 -11.286 -1.016 1.00 97.94 187 TYR A CA 1
ATOM 1504 C C . TYR A 1 187 ? -0.895 -11.023 0.335 1.00 97.94 187 TYR A C 1
ATOM 1506 O O . TYR A 1 187 ? -0.009 -11.780 0.741 1.00 97.94 187 TYR A O 1
ATOM 1514 N N . VAL A 1 188 ? -1.347 -10.006 1.081 1.00 98.00 188 VAL A N 1
ATOM 1515 C CA . VAL A 1 188 ? -0.804 -9.701 2.418 1.00 98.00 188 VAL A CA 1
ATOM 1516 C C . VAL A 1 188 ? -1.024 -10.876 3.372 1.00 98.00 188 VAL A C 1
ATOM 1518 O O . VAL A 1 188 ? -0.103 -11.245 4.103 1.00 98.00 188 VAL A O 1
ATOM 1521 N N . ALA A 1 189 ? -2.196 -11.516 3.329 1.00 97.75 189 ALA A N 1
ATOM 1522 C CA . ALA A 1 189 ? -2.489 -12.681 4.159 1.00 97.75 189 ALA A CA 1
ATOM 1523 C C . ALA A 1 189 ? -1.532 -13.846 3.888 1.00 97.75 189 ALA A C 1
ATOM 1525 O O . ALA A 1 189 ? -1.032 -14.469 4.826 1.00 97.75 189 ALA A O 1
ATOM 1526 N N . MET A 1 190 ? -1.241 -14.131 2.619 1.00 97.12 190 MET A N 1
ATOM 1527 C CA . MET A 1 190 ? -0.281 -15.165 2.238 1.00 97.12 190 MET A CA 1
ATOM 1528 C C . MET A 1 190 ? 1.121 -14.835 2.747 1.00 97.12 190 MET A C 1
ATOM 1530 O O . MET A 1 190 ? 1.762 -15.684 3.370 1.00 97.12 190 MET A O 1
ATOM 1534 N N . LYS A 1 191 ? 1.574 -13.593 2.549 1.00 97.88 191 LYS A N 1
ATOM 1535 C CA . LYS A 1 191 ? 2.907 -13.160 2.979 1.00 97.88 191 LYS A CA 1
ATOM 1536 C C . LYS A 1 191 ? 3.083 -13.227 4.487 1.00 97.88 191 LYS A C 1
ATOM 1538 O O . LYS A 1 191 ? 4.114 -13.710 4.938 1.00 97.88 191 LYS A O 1
ATOM 1543 N N . LEU A 1 192 ? 2.077 -12.826 5.263 1.00 97.94 192 LEU A N 1
ATOM 1544 C CA . LEU A 1 192 ? 2.114 -12.964 6.719 1.00 97.94 192 LEU A CA 1
ATOM 1545 C C . LEU A 1 192 ? 2.122 -14.435 7.152 1.00 97.94 192 LEU A C 1
ATOM 1547 O O . LEU A 1 192 ? 2.914 -14.801 8.015 1.00 97.94 192 LEU A O 1
ATOM 1551 N N . LYS A 1 193 ? 1.309 -15.298 6.529 1.00 96.88 193 LYS A N 1
ATOM 1552 C CA . LYS A 1 193 ? 1.277 -16.743 6.830 1.00 96.88 193 LYS A CA 1
ATOM 1553 C C . LYS A 1 193 ? 2.599 -17.457 6.540 1.00 96.88 193 LYS A C 1
ATOM 1555 O O . LYS A 1 193 ? 2.896 -18.450 7.194 1.00 96.88 193 LYS A O 1
ATOM 1560 N N . ALA A 1 194 ? 3.378 -16.968 5.577 1.00 96.44 194 ALA A N 1
ATOM 1561 C CA . ALA A 1 194 ? 4.689 -17.520 5.247 1.00 96.44 194 ALA A CA 1
ATOM 1562 C C . ALA A 1 194 ? 5.791 -17.150 6.262 1.00 96.44 194 ALA A C 1
ATOM 1564 O O . ALA A 1 194 ? 6.872 -17.738 6.222 1.00 96.44 194 ALA A O 1
ATOM 1565 N N . LEU A 1 195 ? 5.545 -16.184 7.157 1.00 97.00 195 LEU A N 1
ATOM 1566 C CA . LEU A 1 195 ? 6.512 -15.756 8.168 1.00 97.00 195 LEU A CA 1
ATOM 1567 C C . LEU A 1 195 ? 6.461 -16.645 9.426 1.00 97.00 195 LEU A C 1
ATOM 1569 O O . LEU A 1 195 ? 5.378 -17.090 9.819 1.00 97.00 195 LEU A O 1
ATOM 1573 N N . PRO A 1 196 ? 7.608 -16.845 10.108 1.00 97.00 196 PRO A N 1
ATOM 1574 C CA . PRO A 1 196 ? 7.647 -17.405 11.460 1.00 97.00 196 PRO A CA 1
ATOM 1575 C C . PRO A 1 196 ? 6.788 -16.596 12.440 1.00 97.00 196 PRO A C 1
ATOM 1577 O O . PRO A 1 196 ? 6.647 -15.388 12.269 1.00 97.00 196 PRO A O 1
ATOM 1580 N N . ASP A 1 197 ? 6.236 -17.237 13.472 1.00 94.06 197 ASP A N 1
ATOM 1581 C CA . ASP A 1 197 ? 5.240 -16.628 14.370 1.00 94.06 197 ASP A CA 1
ATOM 1582 C C . ASP A 1 197 ? 5.711 -15.322 15.043 1.00 94.06 197 ASP A C 1
ATOM 1584 O O . ASP A 1 197 ? 4.955 -14.350 15.106 1.00 94.06 197 ASP A O 1
ATOM 1588 N N . ASP A 1 198 ? 6.961 -15.272 15.505 1.00 93.19 198 ASP A N 1
ATOM 1589 C CA . ASP A 1 198 ? 7.568 -14.103 16.152 1.00 93.19 198 ASP A CA 1
ATOM 1590 C C . ASP A 1 198 ? 7.739 -12.929 15.175 1.00 93.19 198 ASP A C 1
ATOM 1592 O O . ASP A 1 198 ? 7.379 -11.786 15.474 1.00 93.19 198 ASP A O 1
ATOM 1596 N N . VAL A 1 199 ? 8.220 -13.225 13.966 1.00 96.62 199 VAL A N 1
ATOM 1597 C CA . VAL A 1 199 ? 8.378 -12.240 12.889 1.00 96.62 199 VAL A CA 1
ATOM 1598 C C . VAL A 1 199 ? 7.014 -11.781 12.376 1.00 96.62 199 VAL A C 1
ATOM 1600 O O . VAL A 1 199 ? 6.830 -10.595 12.102 1.00 96.62 199 VAL A O 1
ATOM 1603 N N . ARG A 1 200 ? 6.042 -12.694 12.276 1.00 97.06 200 ARG A N 1
ATOM 1604 C CA . ARG A 1 200 ? 4.683 -12.421 11.802 1.00 97.06 200 ARG A CA 1
ATOM 1605 C C . ARG A 1 200 ? 3.966 -11.434 12.714 1.00 97.06 200 ARG A C 1
ATOM 1607 O O . ARG A 1 200 ? 3.444 -10.449 12.205 1.00 97.06 200 ARG A O 1
ATOM 1614 N N . SER A 1 201 ? 3.986 -11.655 14.029 1.00 95.38 201 SER A N 1
ATOM 1615 C CA . SER A 1 201 ? 3.361 -10.747 15.002 1.00 95.38 201 SER A CA 1
ATOM 1616 C C . SER A 1 201 ? 3.993 -9.353 14.950 1.00 95.38 201 SER A C 1
ATOM 1618 O O . SER A 1 201 ? 3.286 -8.354 14.801 1.00 95.38 201 SER A O 1
ATOM 1620 N N . SER A 1 202 ? 5.330 -9.275 14.954 1.00 95.00 202 SER A N 1
ATOM 1621 C CA . SER A 1 202 ? 6.041 -7.995 14.840 1.00 95.00 202 SER A CA 1
ATOM 1622 C C . SER A 1 202 ? 5.716 -7.273 13.530 1.00 95.00 202 SER A C 1
ATOM 1624 O O . SER A 1 202 ? 5.472 -6.062 13.519 1.00 95.00 202 SER A O 1
ATOM 1626 N N . LYS A 1 203 ? 5.653 -8.019 12.420 1.00 96.25 203 LYS A N 1
ATOM 1627 C CA . LYS A 1 203 ? 5.318 -7.455 11.118 1.00 96.25 203 LYS A CA 1
ATOM 1628 C C . LYS A 1 203 ? 3.868 -6.990 11.054 1.00 96.25 203 LYS A C 1
ATOM 1630 O O . LYS A 1 203 ? 3.604 -5.906 10.541 1.00 96.25 203 LYS A O 1
ATOM 1635 N N . ALA A 1 204 ? 2.938 -7.765 11.603 1.00 95.62 204 ALA A N 1
ATOM 1636 C CA . ALA A 1 204 ? 1.534 -7.396 11.659 1.00 95.62 204 ALA A CA 1
ATOM 1637 C C . ALA A 1 204 ? 1.331 -6.104 12.470 1.00 95.62 204 ALA A C 1
ATOM 1639 O O . ALA A 1 204 ? 0.648 -5.188 12.009 1.00 95.62 204 ALA A O 1
ATOM 1640 N N . GLN A 1 205 ? 2.024 -5.978 13.607 1.00 93.62 205 GLN A N 1
ATOM 1641 C CA . GLN A 1 205 ? 2.029 -4.765 14.427 1.00 93.62 205 GLN A CA 1
ATOM 1642 C C . GLN A 1 205 ? 2.533 -3.540 13.650 1.00 93.62 205 GLN A C 1
ATOM 1644 O O . GLN A 1 205 ? 1.954 -2.457 13.726 1.00 93.62 205 GLN A O 1
ATOM 1649 N N . GLU A 1 206 ? 3.599 -3.702 12.862 1.00 92.50 206 GLU A N 1
ATOM 1650 C CA . GLU A 1 206 ? 4.142 -2.635 12.016 1.00 92.50 206 GLU A CA 1
ATOM 1651 C C . GLU A 1 206 ? 3.136 -2.154 10.955 1.00 92.50 206 GLU A C 1
ATOM 1653 O O . GLU A 1 206 ? 3.081 -0.960 10.645 1.00 92.50 206 GLU A O 1
ATOM 1658 N N . LEU A 1 207 ? 2.351 -3.078 10.395 1.00 93.75 207 LEU A N 1
ATOM 1659 C CA . LEU A 1 207 ? 1.429 -2.817 9.293 1.00 93.75 207 LEU A CA 1
ATOM 1660 C C . LEU A 1 207 ? 0.116 -2.145 9.726 1.00 93.75 207 LEU A C 1
ATOM 1662 O O . LEU A 1 207 ? -0.494 -1.478 8.888 1.00 93.75 207 LEU A O 1
ATOM 1666 N N . LEU A 1 208 ? -0.279 -2.228 11.005 1.00 91.56 208 LEU A N 1
ATOM 1667 C CA . LEU A 1 208 ? -1.497 -1.588 11.544 1.00 91.56 208 LEU A CA 1
ATOM 1668 C C . LEU A 1 208 ? -1.593 -0.097 11.191 1.00 91.56 208 LEU A C 1
ATOM 1670 O O . LEU A 1 208 ? -2.657 0.411 10.834 1.00 91.56 208 LEU A O 1
ATOM 1674 N N . ASP A 1 209 ? -0.456 0.598 11.227 1.00 88.38 209 ASP A N 1
ATOM 1675 C CA . ASP A 1 209 ? -0.345 2.009 10.855 1.00 88.38 209 ASP A CA 1
ATOM 1676 C C . ASP A 1 209 ? -0.843 2.301 9.441 1.00 88.38 209 ASP A C 1
ATOM 1678 O O . ASP A 1 209 ? -1.415 3.364 9.199 1.00 88.38 209 ASP A O 1
ATOM 1682 N N . SER A 1 210 ? -0.584 1.380 8.513 1.00 89.06 210 SER A N 1
ATOM 1683 C CA . SER A 1 210 ? -0.930 1.539 7.103 1.00 89.06 210 SER A CA 1
ATOM 1684 C C . SER A 1 210 ? -2.423 1.339 6.868 1.00 89.06 210 SER A C 1
ATOM 1686 O O . SER A 1 210 ? -2.939 1.902 5.910 1.00 89.06 210 SER A O 1
ATOM 1688 N N . VAL A 1 211 ? -3.102 0.586 7.745 1.00 89.75 211 VAL A N 1
ATOM 1689 C CA . VAL A 1 211 ? -4.540 0.284 7.666 1.00 89.75 211 VAL A CA 1
ATOM 1690 C C . VAL A 1 211 ? -5.386 1.439 8.186 1.00 89.75 211 VAL A C 1
ATOM 1692 O O . VAL A 1 211 ? -6.355 1.833 7.550 1.00 89.75 211 VAL A O 1
ATOM 1695 N N . VAL A 1 212 ? -5.022 2.014 9.336 1.00 85.56 212 VAL A N 1
ATOM 1696 C CA . VAL A 1 212 ? -5.846 3.058 9.975 1.00 85.56 212 VAL A CA 1
ATOM 1697 C C . VAL A 1 212 ? -5.515 4.475 9.505 1.00 85.56 212 VAL A C 1
ATOM 1699 O O . VAL A 1 212 ? -6.207 5.428 9.861 1.00 85.56 212 VAL A O 1
ATOM 1702 N N . SER A 1 213 ? -4.415 4.637 8.767 1.00 82.06 213 SER A N 1
ATOM 1703 C CA . SER A 1 213 ? -3.939 5.939 8.316 1.00 82.06 213 SER A CA 1
ATOM 1704 C C . SER A 1 213 ? -3.197 5.820 6.984 1.00 82.06 213 SER A C 1
ATOM 1706 O O . SER A 1 213 ? -1.967 5.676 6.969 1.00 82.06 213 SER A O 1
ATOM 1708 N N . PRO A 1 214 ? -3.912 5.911 5.846 1.00 72.25 214 PRO A N 1
ATOM 1709 C CA . PRO A 1 214 ? -3.277 6.061 4.546 1.00 72.25 214 PRO A CA 1
ATOM 1710 C C . PRO A 1 214 ? -2.549 7.416 4.529 1.00 72.25 214 PRO A C 1
ATOM 1712 O O . PRO A 1 214 ? -3.124 8.485 4.343 1.00 72.25 214 PRO A O 1
ATOM 1715 N N . LYS A 1 215 ? -1.258 7.393 4.873 1.00 68.12 215 LYS A N 1
ATOM 1716 C CA . LYS A 1 215 ? -0.438 8.598 5.020 1.00 68.12 215 LYS A CA 1
ATOM 1717 C C . LYS A 1 215 ? -0.003 9.102 3.655 1.00 68.12 215 LYS A C 1
ATOM 1719 O O . LYS A 1 215 ? 1.046 8.682 3.188 1.00 68.12 215 LYS A O 1
ATOM 1724 N N . ALA A 1 216 ? -0.714 10.062 3.091 1.00 67.94 216 ALA A N 1
ATOM 1725 C CA . ALA A 1 216 ? -0.157 10.984 2.110 1.00 67.94 216 ALA A CA 1
ATOM 1726 C C . ALA A 1 216 ? -0.645 12.394 2.420 1.00 67.94 216 ALA A C 1
ATOM 1728 O O . ALA A 1 216 ? -1.819 12.598 2.725 1.00 67.94 216 ALA A O 1
ATOM 1729 N N . GLU A 1 217 ? 0.257 13.366 2.357 1.00 69.56 217 GLU A N 1
ATOM 1730 C CA . GLU A 1 217 ? -0.111 14.780 2.382 1.00 69.56 217 GLU A CA 1
ATOM 1731 C C . GLU A 1 217 ? -0.021 15.291 0.942 1.00 69.56 217 GLU A C 1
ATOM 1733 O O . GLU A 1 217 ? 1.001 15.057 0.302 1.00 69.56 217 GLU A O 1
ATOM 1738 N N . GLY A 1 218 ? -1.044 15.999 0.457 1.00 77.69 218 GLY A N 1
ATOM 1739 C CA . GLY A 1 218 ? -1.081 16.554 -0.903 1.00 77.69 218 GLY A CA 1
ATOM 1740 C C . GLY A 1 218 ? -1.614 15.567 -1.939 1.00 77.69 218 GLY A C 1
ATOM 1741 O O . GLY A 1 218 ? -2.483 14.786 -1.589 1.00 77.69 218 GLY A O 1
ATOM 1742 N N . PHE A 1 219 ? -1.155 15.635 -3.190 1.00 81.31 219 PHE A N 1
ATOM 1743 C CA . PHE A 1 219 ? -1.649 14.789 -4.286 1.00 81.31 219 PHE A CA 1
ATOM 1744 C C . PHE A 1 219 ? -0.526 14.295 -5.204 1.00 81.31 219 PHE A C 1
ATOM 1746 O O . PHE A 1 219 ? 0.517 14.949 -5.338 1.00 81.31 219 PHE A O 1
ATOM 1753 N N . SER A 1 220 ? -0.735 13.138 -5.839 1.00 86.06 220 SER A N 1
ATOM 1754 C CA . SER A 1 220 ? 0.262 12.526 -6.720 1.00 86.06 220 SER A CA 1
ATOM 1755 C C . SER A 1 220 ? 0.572 13.392 -7.940 1.00 86.06 220 SER A C 1
ATOM 1757 O O . SER A 1 220 ? -0.330 13.907 -8.604 1.00 86.06 220 SER A O 1
ATOM 1759 N N . ALA A 1 221 ? 1.848 13.450 -8.324 1.00 88.06 221 ALA A N 1
ATOM 1760 C CA . ALA A 1 221 ? 2.265 14.029 -9.603 1.00 88.06 221 ALA A CA 1
ATOM 1761 C C . ALA A 1 221 ? 1.745 13.226 -10.813 1.00 88.06 221 ALA A C 1
ATOM 1763 O O . ALA A 1 221 ? 1.728 13.724 -11.938 1.00 88.06 221 ALA A O 1
ATOM 1764 N N . CYS A 1 222 ? 1.270 11.992 -10.604 1.00 87.56 222 CYS A N 1
ATOM 1765 C CA . CYS A 1 222 ? 0.629 11.195 -11.648 1.00 87.56 222 CYS A CA 1
ATOM 1766 C C . CYS A 1 222 ? -0.750 11.737 -12.066 1.00 87.56 222 CYS A C 1
ATOM 1768 O O . CYS A 1 222 ? -1.202 11.430 -13.178 1.00 87.56 222 CYS A O 1
ATOM 1770 N N . MET A 1 223 ? -1.411 12.548 -11.223 1.00 80.56 223 MET A N 1
ATOM 1771 C CA . MET A 1 223 ? -2.689 13.182 -11.577 1.00 80.56 223 MET A CA 1
ATOM 1772 C C . MET A 1 223 ? -2.538 14.081 -12.807 1.00 80.56 223 MET A C 1
ATOM 1774 O O . MET A 1 223 ? -3.331 13.977 -13.737 1.00 80.56 223 MET A O 1
ATOM 1778 N N . SER A 1 224 ? -1.467 14.877 -12.871 1.00 77.31 224 SER A N 1
ATOM 1779 C CA . SER A 1 224 ? -1.189 15.790 -13.989 1.00 77.31 224 SER A CA 1
ATOM 1780 C C . SER A 1 224 ? -0.986 15.077 -15.331 1.00 77.31 224 SER A C 1
ATOM 1782 O O . SER A 1 224 ? -1.142 15.688 -16.383 1.00 77.31 224 SER A O 1
ATOM 1784 N N . ILE A 1 225 ? -0.627 13.789 -15.306 1.00 81.06 225 ILE A N 1
ATOM 1785 C CA . ILE A 1 225 ? -0.323 13.003 -16.510 1.00 81.06 225 ILE A CA 1
ATOM 1786 C C . ILE A 1 225 ? -1.548 12.264 -17.025 1.00 81.06 225 ILE A C 1
ATOM 1788 O O . ILE A 1 225 ? -1.785 12.225 -18.229 1.00 81.06 225 ILE A O 1
ATOM 1792 N N . SER A 1 226 ? -2.297 11.634 -16.124 1.00 77.81 226 SER A N 1
ATOM 1793 C CA . SER A 1 226 ? -3.405 10.763 -16.521 1.00 77.81 226 SER A CA 1
ATOM 1794 C C . SER A 1 226 ? -4.778 11.416 -16.400 1.00 77.81 226 SER A C 1
ATOM 1796 O O . SER A 1 226 ? -5.719 10.884 -16.975 1.00 77.81 226 SER A O 1
ATOM 1798 N N . GLY A 1 227 ? -4.917 12.530 -15.672 1.00 66.75 227 GLY A N 1
ATOM 1799 C CA . GLY A 1 227 ? -6.204 13.175 -15.371 1.00 66.75 227 GLY A CA 1
ATOM 1800 C C . GLY A 1 227 ? -7.085 12.381 -14.396 1.00 66.75 227 GLY A C 1
ATOM 1801 O O . GLY A 1 227 ? -7.698 12.969 -13.513 1.00 66.75 227 GLY A O 1
ATOM 1802 N N . ASP A 1 228 ? -7.053 11.050 -14.495 1.00 60.91 228 ASP A N 1
ATOM 1803 C CA . ASP A 1 228 ? -7.892 10.097 -13.761 1.00 60.91 228 ASP A CA 1
ATOM 1804 C C . ASP A 1 228 ? -7.081 9.211 -12.796 1.00 60.91 228 ASP A C 1
ATOM 1806 O O . ASP A 1 228 ? -7.454 8.074 -12.485 1.00 60.91 228 ASP A O 1
ATOM 1810 N N . TYR A 1 229 ? -5.925 9.685 -12.323 1.00 65.50 229 TYR A N 1
ATOM 1811 C CA . TYR A 1 229 ? -5.158 8.939 -11.329 1.00 65.50 229 TYR A CA 1
ATOM 1812 C C . TYR A 1 229 ? -5.935 8.868 -10.009 1.00 65.50 229 TYR A C 1
ATOM 1814 O O . TYR A 1 229 ? -6.013 9.832 -9.257 1.00 65.50 229 TYR A O 1
ATOM 1822 N N . VAL A 1 230 ? -6.473 7.691 -9.701 1.00 64.19 230 VAL A N 1
ATOM 1823 C CA . VAL A 1 230 ? -7.030 7.383 -8.381 1.00 64.19 230 VAL A CA 1
ATOM 1824 C C . VAL A 1 230 ? -5.887 7.102 -7.404 1.00 64.19 230 VAL A C 1
ATOM 1826 O O . VAL A 1 230 ? -5.247 6.048 -7.476 1.00 64.19 230 VAL A O 1
ATOM 1829 N N . ASP A 1 231 ? -5.604 8.050 -6.514 1.00 67.75 231 ASP A N 1
ATOM 1830 C CA . ASP A 1 231 ? -4.549 7.929 -5.504 1.00 67.75 231 ASP A CA 1
ATOM 1831 C C . ASP A 1 231 ? -4.829 6.791 -4.506 1.00 67.75 231 ASP A C 1
ATOM 1833 O O . ASP A 1 231 ? -5.541 6.990 -3.529 1.00 67.75 231 ASP A O 1
ATOM 1837 N N . PHE A 1 232 ? -4.235 5.609 -4.650 1.00 68.00 232 PHE A N 1
ATOM 1838 C CA . PHE A 1 232 ? -4.418 4.530 -3.656 1.00 68.00 232 PHE A CA 1
ATOM 1839 C C . PHE A 1 232 ? -3.931 4.913 -2.240 1.00 68.00 232 PHE A C 1
ATOM 1841 O O . PHE A 1 232 ? -4.222 4.224 -1.273 1.00 68.00 232 PHE A O 1
ATOM 1848 N N . HIS A 1 233 ? -3.217 6.031 -2.086 1.00 69.25 233 HIS A N 1
ATOM 1849 C CA . HIS A 1 233 ? -2.759 6.553 -0.800 1.00 69.25 233 HIS A CA 1
ATOM 1850 C C . HIS A 1 233 ? -3.713 7.547 -0.116 1.00 69.25 233 HIS A C 1
ATOM 1852 O O . HIS A 1 233 ? -3.359 8.081 0.935 1.00 69.25 233 HIS A O 1
ATOM 1858 N N . HIS A 1 234 ? -4.887 7.815 -0.695 1.00 72.25 234 HIS A N 1
ATOM 1859 C CA . HIS A 1 234 ? -5.955 8.597 -0.054 1.00 72.25 234 HIS A CA 1
ATOM 1860 C C . HIS A 1 234 ? -7.154 7.754 0.371 1.00 72.25 234 HIS A C 1
ATOM 1862 O O . HIS A 1 234 ? -7.950 8.215 1.194 1.00 72.25 234 HIS A O 1
ATOM 1868 N N . ASP A 1 235 ? -7.275 6.541 -0.168 1.00 81.62 235 ASP A N 1
ATOM 1869 C CA . ASP A 1 235 ? -8.363 5.645 0.183 1.00 81.62 235 ASP A CA 1
ATOM 1870 C C . ASP A 1 235 ? -8.048 4.893 1.464 1.00 81.62 235 ASP A C 1
ATOM 1872 O O . ASP A 1 235 ? -6.943 4.381 1.654 1.00 81.62 235 ASP A O 1
ATOM 1876 N N . MET A 1 236 ? -9.042 4.821 2.342 1.00 87.38 236 MET A N 1
ATOM 1877 C CA . MET A 1 236 ? -8.979 3.950 3.501 1.00 87.38 236 MET A CA 1
ATOM 1878 C C . MET A 1 236 ? -8.841 2.506 3.021 1.00 87.38 236 MET A C 1
ATOM 1880 O O . MET A 1 236 ? -9.640 2.065 2.184 1.00 87.38 236 MET A O 1
ATOM 1884 N N . PRO A 1 237 ? -7.857 1.757 3.535 1.00 90.88 237 PRO A N 1
ATOM 1885 C CA . PRO A 1 237 ? -7.782 0.326 3.308 1.00 90.88 237 PRO A CA 1
ATOM 1886 C C . PRO A 1 237 ? -9.025 -0.409 3.818 1.00 90.88 237 PRO A C 1
ATOM 1888 O O . PRO A 1 237 ? -9.756 0.074 4.683 1.00 90.88 237 PRO A O 1
ATOM 1891 N N . ASP A 1 238 ? -9.254 -1.592 3.264 1.00 91.12 238 ASP A N 1
ATOM 1892 C CA . ASP A 1 238 ? -10.320 -2.503 3.666 1.00 91.12 238 ASP A CA 1
ATOM 1893 C C . ASP A 1 238 ? -10.186 -2.894 5.151 1.00 91.12 238 ASP A C 1
ATOM 1895 O O . ASP A 1 238 ? -9.104 -3.255 5.623 1.00 91.12 238 ASP A O 1
ATOM 1899 N N . SER A 1 239 ? -11.289 -2.852 5.903 1.00 90.62 239 SER A N 1
ATOM 1900 C CA . SER A 1 239 ? -11.293 -3.192 7.329 1.00 90.62 239 SER A CA 1
ATOM 1901 C C . SER A 1 239 ? -10.904 -4.647 7.598 1.00 90.62 239 SER A C 1
ATOM 1903 O O . SER A 1 239 ? -10.412 -4.931 8.687 1.00 90.62 239 SER A O 1
ATOM 1905 N N . ARG A 1 240 ? -11.032 -5.548 6.610 1.00 94.00 240 ARG A N 1
ATOM 1906 C CA . ARG A 1 240 ? -10.566 -6.946 6.694 1.00 94.00 240 ARG A CA 1
ATOM 1907 C C . ARG A 1 240 ? -9.071 -7.061 7.004 1.00 94.00 240 ARG A C 1
ATOM 1909 O O . ARG A 1 240 ? -8.633 -8.083 7.526 1.00 94.00 240 ARG A O 1
ATOM 1916 N N . PHE A 1 241 ? -8.272 -6.027 6.721 1.00 95.62 241 PHE A N 1
ATOM 1917 C CA . PHE A 1 241 ? -6.877 -6.011 7.155 1.00 95.62 241 PHE A CA 1
ATOM 1918 C C . PHE A 1 241 ? -6.737 -5.996 8.677 1.00 95.62 241 PHE A C 1
ATOM 1920 O O . PHE A 1 241 ? -5.778 -6.567 9.178 1.00 95.62 241 PHE A O 1
ATOM 1927 N N . LEU A 1 242 ? -7.654 -5.374 9.423 1.00 94.25 242 LEU A N 1
ATOM 1928 C CA . LEU A 1 242 ? -7.588 -5.400 10.886 1.00 94.25 242 LEU A CA 1
ATOM 1929 C C . LEU A 1 242 ? -7.758 -6.826 11.404 1.00 94.25 242 LEU A C 1
ATOM 1931 O O . LEU A 1 242 ? -6.908 -7.280 12.164 1.00 94.25 242 LEU A O 1
ATOM 1935 N N . ASP A 1 243 ? -8.775 -7.545 10.919 1.00 94.69 243 ASP A N 1
ATOM 1936 C CA . ASP A 1 243 ? -8.996 -8.953 11.265 1.00 94.69 243 ASP A CA 1
ATOM 1937 C C . ASP A 1 243 ? -7.742 -9.782 10.972 1.00 94.69 243 ASP A C 1
ATOM 1939 O O . ASP A 1 243 ? -7.191 -10.426 11.862 1.00 94.69 243 ASP A O 1
ATOM 1943 N N . LEU A 1 244 ? -7.209 -9.658 9.754 1.00 96.69 244 LEU A N 1
ATOM 1944 C CA . LEU A 1 244 ? -6.000 -10.358 9.334 1.00 96.69 244 LEU A CA 1
ATOM 1945 C C . LEU A 1 244 ? -4.783 -10.050 10.222 1.00 96.69 244 LEU A C 1
ATOM 1947 O O . LEU A 1 244 ? -4.009 -10.954 10.549 1.00 96.69 244 LEU A O 1
ATOM 1951 N N . LEU A 1 245 ? -4.553 -8.780 10.564 1.00 96.25 245 LEU A N 1
ATOM 1952 C CA . LEU A 1 245 ? -3.379 -8.367 11.334 1.00 96.25 245 LEU A CA 1
ATOM 1953 C C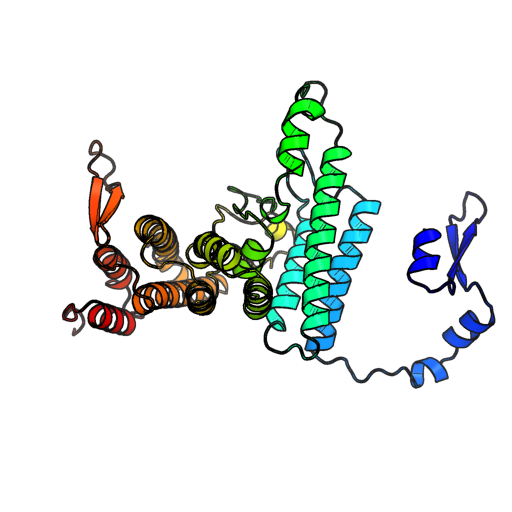 . LEU A 1 245 ? -3.479 -8.819 12.794 1.00 96.25 245 LEU A C 1
ATOM 1955 O O . LEU A 1 245 ? -2.483 -9.289 13.346 1.00 96.25 245 LEU A O 1
ATOM 1959 N N . PHE A 1 246 ? -4.664 -8.745 13.401 1.00 95.00 246 PHE A N 1
ATOM 1960 C CA . PHE A 1 246 ? -4.884 -9.250 14.757 1.00 95.00 246 PHE A CA 1
ATOM 1961 C C . PHE A 1 246 ? -4.809 -10.781 14.815 1.00 95.00 246 PHE A C 1
ATOM 1963 O O . PHE A 1 246 ? -4.120 -11.317 15.681 1.00 95.00 246 PHE A O 1
ATOM 1970 N N . GLU A 1 247 ? -5.378 -11.496 13.838 1.00 94.94 247 GLU A N 1
ATOM 1971 C CA . GLU A 1 247 ? -5.194 -12.950 13.683 1.00 94.94 247 GLU A CA 1
ATOM 1972 C C . GLU A 1 247 ? -3.720 -13.337 13.483 1.00 94.94 247 GLU A C 1
ATOM 1974 O O . GLU A 1 247 ? -3.271 -14.397 13.921 1.00 94.94 247 GLU A O 1
ATOM 1979 N N . SER A 1 248 ? -2.939 -12.456 12.856 1.00 95.88 248 SER A N 1
ATOM 1980 C CA . SER A 1 248 ? -1.496 -12.628 12.661 1.00 95.88 248 SER A CA 1
ATOM 1981 C C . SER A 1 248 ? -0.666 -12.319 13.917 1.00 95.88 248 SER A C 1
ATOM 1983 O O . SER A 1 248 ? 0.547 -12.540 13.900 1.00 95.88 248 SER A O 1
ATOM 1985 N N . GLY A 1 249 ? -1.297 -11.870 15.008 1.00 93.62 249 GLY A N 1
ATOM 1986 C CA . GLY A 1 249 ? -0.673 -11.644 16.311 1.00 93.62 249 GLY A CA 1
ATOM 1987 C C . GLY A 1 249 ? -0.309 -10.190 16.612 1.00 93.62 249 GLY A C 1
ATOM 1988 O O . GLY A 1 249 ? 0.522 -9.966 17.490 1.00 93.62 249 GLY A O 1
ATOM 1989 N N . ALA A 1 250 ? -0.868 -9.210 15.897 1.00 93.44 250 ALA A N 1
ATOM 1990 C CA . ALA A 1 250 ? -0.764 -7.808 16.302 1.00 93.44 250 ALA A CA 1
ATOM 1991 C C . ALA A 1 250 ? -1.505 -7.576 17.634 1.00 93.44 250 ALA A C 1
ATOM 1993 O O . ALA A 1 250 ? -2.554 -8.175 17.870 1.00 93.44 250 ALA A O 1
ATOM 1994 N N . ASP A 1 251 ? -0.977 -6.710 18.502 1.00 90.56 251 ASP A N 1
ATOM 1995 C CA . ASP A 1 251 ? -1.595 -6.401 19.792 1.00 90.56 251 ASP A CA 1
ATOM 1996 C C . ASP A 1 251 ? -2.490 -5.150 19.680 1.00 90.56 251 ASP A C 1
ATOM 1998 O O . ASP A 1 251 ? -1.984 -4.033 19.490 1.00 90.56 251 ASP A O 1
ATOM 2002 N N . PRO A 1 252 ? -3.818 -5.291 19.846 1.00 83.81 252 PRO A N 1
ATOM 2003 C CA . PRO A 1 252 ? -4.750 -4.168 19.858 1.00 83.81 252 PRO A CA 1
ATOM 2004 C C . PRO A 1 252 ? -4.534 -3.222 21.049 1.00 83.81 252 PRO A C 1
ATOM 2006 O O . PRO A 1 252 ? -5.017 -2.092 21.005 1.00 83.81 252 PRO A O 1
ATOM 2009 N N . LYS A 1 253 ? -3.811 -3.636 22.102 1.00 77.31 253 LYS A N 1
ATOM 2010 C CA . LYS A 1 253 ? -3.576 -2.857 23.333 1.00 77.31 253 LYS A CA 1
ATOM 2011 C C . LYS A 1 253 ? -2.395 -1.897 23.265 1.00 77.31 253 LYS A C 1
ATOM 2013 O O . LYS A 1 253 ? -2.335 -0.978 24.080 1.00 77.31 253 LYS A O 1
ATOM 2018 N N . GLU A 1 254 ? -1.539 -1.962 22.243 1.00 70.69 254 GLU A N 1
ATOM 2019 C CA . GLU A 1 254 ? -0.595 -0.869 21.927 1.00 70.69 254 GLU A CA 1
ATOM 2020 C C . GLU A 1 254 ? -1.308 0.385 21.333 1.00 70.69 254 GLU A C 1
ATOM 2022 O O . GLU A 1 254 ? -0.716 1.239 20.660 1.00 70.69 254 GLU A O 1
ATOM 2027 N N . ALA A 1 255 ? -2.605 0.516 21.633 1.00 58.91 255 ALA A N 1
ATOM 2028 C CA . ALA A 1 255 ? -3.626 1.372 21.051 1.00 58.91 255 ALA A CA 1
ATOM 2029 C C . ALA A 1 255 ? -3.375 2.886 21.066 1.00 58.91 255 ALA A C 1
ATOM 2031 O O . ALA A 1 255 ? -3.803 3.529 20.110 1.00 58.91 255 ALA A O 1
ATOM 2032 N N . PRO A 1 256 ? -2.724 3.525 22.065 1.00 69.69 256 PRO A N 1
ATOM 2033 C CA . PRO A 1 256 ? -2.734 4.990 22.144 1.00 69.69 256 PRO A CA 1
ATOM 2034 C C . PRO A 1 256 ? -2.168 5.673 20.890 1.00 69.69 256 PRO A C 1
ATOM 2036 O O . PRO A 1 256 ? -2.716 6.659 20.398 1.00 69.69 256 PRO A O 1
ATOM 2039 N N . LYS A 1 257 ? -1.103 5.112 20.300 1.00 81.00 257 LYS A N 1
ATOM 2040 C CA . LYS A 1 257 ? -0.516 5.630 19.050 1.00 81.00 257 LYS A CA 1
ATOM 2041 C C . LYS A 1 257 ? -1.371 5.318 17.822 1.00 81.00 257 LYS A C 1
ATOM 2043 O O . LYS A 1 257 ? -1.350 6.101 16.869 1.00 81.00 257 LYS A O 1
ATOM 2048 N N . LEU A 1 258 ? -2.068 4.184 17.838 1.00 85.50 258 LEU A N 1
ATOM 2049 C CA . LEU A 1 258 ? -2.949 3.742 16.764 1.00 85.50 258 LEU A CA 1
ATOM 2050 C C . LEU A 1 258 ? -4.189 4.634 16.713 1.00 85.50 258 LEU A C 1
ATOM 2052 O O . LEU A 1 258 ? -4.454 5.251 15.687 1.00 85.50 258 LEU A O 1
ATOM 2056 N N . TRP A 1 259 ? -4.833 4.830 17.862 1.00 87.94 259 TRP A N 1
ATOM 2057 C CA . TRP A 1 259 ? -5.943 5.747 18.053 1.00 87.94 259 TRP A CA 1
ATOM 2058 C C . TRP A 1 259 ? -5.617 7.156 17.563 1.00 87.94 259 TRP A C 1
ATOM 2060 O O . TRP A 1 259 ? -6.345 7.693 16.735 1.00 87.94 259 TRP A O 1
ATOM 2070 N N . VAL A 1 260 ? -4.483 7.742 17.969 1.00 87.12 260 VAL A N 1
ATOM 2071 C CA . VAL A 1 260 ? -4.061 9.071 17.482 1.00 87.12 260 VAL A CA 1
ATOM 2072 C C . VAL A 1 260 ? -4.029 9.148 15.950 1.00 87.12 260 VAL A C 1
ATOM 2074 O O . VAL A 1 260 ? -4.382 10.183 15.380 1.00 87.12 260 VAL A O 1
ATOM 2077 N N . LYS A 1 261 ? -3.596 8.085 15.264 1.00 87.44 261 LYS A N 1
ATOM 2078 C CA . LYS A 1 261 ? -3.553 8.038 13.794 1.00 87.44 261 LYS A CA 1
ATOM 2079 C C . LYS A 1 261 ? -4.949 7.887 13.206 1.00 87.44 261 LYS A C 1
ATOM 2081 O O . LYS A 1 261 ? -5.304 8.698 12.352 1.00 87.44 261 LYS A O 1
ATOM 2086 N N . THR A 1 262 ? -5.746 6.958 13.731 1.00 89.31 262 THR A N 1
ATOM 2087 C CA . THR A 1 262 ? -7.157 6.781 13.369 1.00 89.31 262 THR A CA 1
ATOM 2088 C C . THR A 1 262 ? -7.916 8.103 13.482 1.00 89.31 262 THR A C 1
ATOM 2090 O O . THR A 1 262 ? -8.614 8.490 12.551 1.00 89.31 262 THR A O 1
ATOM 2093 N N . PHE A 1 263 ? -7.717 8.864 14.564 1.00 87.88 263 PHE A N 1
ATOM 2094 C CA . PHE A 1 263 ? -8.366 10.160 14.781 1.00 87.88 263 PHE A CA 1
ATOM 2095 C C . PHE A 1 263 ? -7.903 11.249 13.826 1.00 87.88 263 PHE A C 1
ATOM 2097 O O . PHE A 1 263 ? -8.721 12.029 13.341 1.00 87.88 263 PHE A O 1
ATOM 2104 N N . LYS A 1 264 ? -6.601 11.327 13.537 1.00 86.44 264 LYS A N 1
ATOM 2105 C CA . LYS A 1 264 ? -6.089 12.284 12.547 1.00 86.44 264 LYS A CA 1
ATOM 2106 C C . LYS A 1 264 ? -6.698 12.032 11.172 1.00 86.44 264 LYS A C 1
ATOM 2108 O O . LYS A 1 264 ? -7.091 12.990 10.514 1.00 86.44 264 LYS A O 1
ATOM 2113 N N . THR A 1 265 ? -6.809 10.767 10.785 1.00 87.12 265 THR A N 1
ATOM 2114 C CA . THR A 1 265 ? -7.433 10.355 9.528 1.00 87.12 265 THR A CA 1
ATOM 2115 C C . THR A 1 265 ? -8.946 10.615 9.536 1.00 87.12 265 THR A C 1
ATOM 2117 O O . THR A 1 265 ? -9.458 11.230 8.606 1.00 87.12 265 THR A O 1
ATOM 2120 N N . GLY A 1 266 ? -9.653 10.292 10.623 1.00 87.88 266 GLY A N 1
ATOM 2121 C CA . GLY A 1 266 ? -11.083 10.594 10.775 1.00 87.88 266 GLY A CA 1
ATOM 2122 C C . GLY A 1 266 ? -11.381 12.090 10.652 1.00 87.88 266 GLY A C 1
ATOM 2123 O O . GLY A 1 266 ? -12.214 12.499 9.848 1.00 87.88 266 GLY A O 1
ATOM 2124 N N . ARG A 1 267 ? -10.609 12.944 11.337 1.00 86.38 267 ARG A N 1
ATOM 2125 C CA . ARG A 1 267 ? -10.750 14.407 11.234 1.00 86.38 267 ARG A CA 1
ATOM 2126 C C . ARG A 1 267 ? -10.596 14.932 9.809 1.00 86.38 267 ARG A C 1
ATOM 2128 O O . ARG A 1 267 ? -11.201 15.949 9.490 1.00 86.38 267 ARG A O 1
ATOM 2135 N N . GLN A 1 268 ? -9.795 14.285 8.961 1.00 84.00 268 GLN A N 1
ATOM 2136 C CA . GLN A 1 268 ? -9.678 14.678 7.556 1.00 84.00 268 GLN A CA 1
ATOM 2137 C C . GLN A 1 268 ? -10.985 14.390 6.805 1.00 84.00 268 GLN A C 1
ATOM 2139 O O . GLN A 1 268 ? -11.522 15.292 6.162 1.00 84.00 268 GLN A O 1
ATOM 2144 N N . TYR A 1 269 ? -11.551 13.189 6.938 1.00 85.12 269 TYR A N 1
ATOM 2145 C CA . TYR A 1 269 ? -12.775 12.799 6.224 1.00 85.12 269 TYR A CA 1
ATOM 2146 C C . TYR A 1 269 ? -14.057 13.459 6.765 1.00 85.12 269 TYR A C 1
ATOM 2148 O O . TYR A 1 269 ? -14.983 13.743 5.998 1.00 85.12 269 TYR A O 1
ATOM 2156 N N . PHE A 1 270 ? -14.094 13.768 8.061 1.00 83.75 270 PHE A N 1
ATOM 2157 C CA . PHE A 1 270 ? -15.226 14.407 8.745 1.00 83.75 270 PHE A CA 1
ATOM 2158 C C . PHE A 1 270 ? -15.039 15.921 8.959 1.00 83.75 270 PHE A C 1
ATOM 2160 O O . PHE A 1 270 ? -15.789 16.561 9.690 1.00 83.75 270 PHE A O 1
ATOM 2167 N N . SER A 1 271 ? -14.042 16.547 8.320 1.00 80.81 271 SER A N 1
ATOM 2168 C CA . SER A 1 271 ? -13.888 18.004 8.410 1.00 80.81 271 SER A CA 1
ATOM 2169 C C . SER A 1 271 ? -15.048 18.738 7.721 1.00 80.81 271 SER A C 1
ATOM 2171 O O . SER A 1 271 ? -15.481 18.372 6.627 1.00 80.81 271 SER A O 1
ATOM 2173 N N . ARG A 1 272 ? -15.506 19.846 8.327 1.00 64.19 272 ARG A N 1
ATOM 2174 C CA . ARG A 1 272 ? -16.606 20.677 7.796 1.00 64.19 272 ARG A CA 1
ATOM 2175 C C . ARG A 1 272 ? -16.373 21.145 6.357 1.00 64.19 272 ARG A C 1
ATOM 2177 O O . ARG A 1 272 ? -17.324 21.244 5.599 1.00 64.19 272 ARG A O 1
ATOM 2184 N N . GLN A 1 273 ? -15.123 21.406 5.968 1.00 60.94 273 GLN A N 1
ATOM 2185 C CA . GLN A 1 273 ? -14.774 21.807 4.598 1.00 60.94 273 GLN A CA 1
ATOM 2186 C C . GLN A 1 273 ? -15.070 20.700 3.573 1.00 60.94 273 GLN A C 1
ATOM 2188 O O . GLN A 1 273 ? -15.529 20.997 2.472 1.00 60.94 273 GLN A O 1
ATOM 2193 N N . ASN A 1 274 ? -14.877 19.435 3.952 1.00 59.41 274 ASN A N 1
ATOM 2194 C CA . ASN A 1 274 ? -15.149 18.288 3.088 1.00 59.41 274 ASN A CA 1
ATOM 2195 C C . ASN A 1 274 ? -16.649 17.935 3.045 1.00 59.41 274 ASN A C 1
ATOM 2197 O O . ASN A 1 274 ? -17.138 17.504 2.001 1.00 59.41 274 ASN A O 1
ATOM 2201 N N . MET A 1 275 ? -17.403 18.200 4.122 1.00 56.75 275 MET A N 1
ATOM 2202 C CA . MET A 1 275 ? -18.868 18.042 4.141 1.00 56.75 275 MET A CA 1
ATOM 2203 C C . MET A 1 275 ? -19.581 18.966 3.158 1.00 56.75 275 MET A C 1
ATOM 2205 O O . MET A 1 275 ? -20.401 18.506 2.363 1.00 56.75 275 MET A O 1
ATOM 2209 N N . THR A 1 276 ? -19.257 20.264 3.176 1.00 54.97 276 THR A N 1
ATOM 2210 C CA . THR A 1 276 ? -19.924 21.243 2.306 1.00 54.97 276 THR A CA 1
ATOM 2211 C C . THR A 1 276 ? -19.694 20.916 0.830 1.00 54.97 276 THR A C 1
ATOM 2213 O O . THR A 1 276 ? -20.579 21.108 0.003 1.00 54.97 276 THR A O 1
ATOM 2216 N N . MET A 1 277 ? -18.520 20.371 0.495 1.00 51.97 277 MET A N 1
ATOM 2217 C CA . MET A 1 277 ? -18.160 19.995 -0.872 1.00 51.97 277 MET A CA 1
ATOM 2218 C C . MET A 1 277 ? -18.882 18.725 -1.352 1.00 51.97 277 MET A C 1
ATOM 2220 O O . MET A 1 277 ? -19.268 18.653 -2.517 1.00 51.97 277 MET A O 1
ATOM 2224 N N . SER A 1 278 ? -19.127 17.758 -0.463 1.00 54.41 278 SER A N 1
ATOM 2225 C CA . SER A 1 278 ? -19.860 16.525 -0.785 1.00 54.41 278 SER A CA 1
ATOM 2226 C C . SER A 1 278 ? -21.367 16.749 -0.961 1.00 54.41 278 SER A C 1
ATOM 2228 O O . SER A 1 278 ? -21.958 16.192 -1.886 1.00 54.41 278 SER A O 1
ATOM 2230 N N . GLN A 1 279 ? -21.978 17.614 -0.142 1.00 52.59 279 GLN A N 1
ATOM 2231 C CA . GLN A 1 279 ? -23.412 17.933 -0.227 1.00 52.59 279 GLN A CA 1
ATOM 2232 C C . GLN A 1 279 ? -23.769 18.813 -1.435 1.00 52.59 279 GLN A C 1
ATOM 2234 O O . GLN A 1 279 ? -24.879 18.727 -1.956 1.00 52.59 279 GLN A O 1
ATOM 2239 N N . LEU A 1 280 ? -22.835 19.650 -1.901 1.00 49.91 280 LEU A N 1
ATOM 2240 C CA . LEU A 1 280 ? -23.057 20.552 -3.036 1.00 49.91 280 LEU A CA 1
ATOM 2241 C C . LEU A 1 280 ? -22.717 19.925 -4.398 1.00 49.91 280 LEU A C 1
ATOM 2243 O O . LEU A 1 280 ? -23.138 20.460 -5.423 1.00 49.91 280 LEU A O 1
ATOM 2247 N N . MET A 1 281 ? -21.972 18.812 -4.441 1.00 48.09 281 MET A N 1
ATOM 2248 C CA . MET A 1 281 ? -21.550 18.175 -5.692 1.00 48.09 281 MET A CA 1
ATOM 2249 C C . MET A 1 281 ? -21.747 16.654 -5.671 1.00 48.09 281 MET A C 1
ATOM 2251 O O . MET A 1 281 ? -21.041 15.929 -4.976 1.00 48.09 281 MET A O 1
ATOM 2255 N N . GLN A 1 282 ? -22.646 16.150 -6.523 1.00 55.88 282 GLN A N 1
ATOM 2256 C CA . GLN A 1 282 ? -22.748 14.725 -6.879 1.00 55.88 282 GLN A CA 1
ATOM 2257 C C . GLN A 1 282 ? -21.603 14.325 -7.833 1.00 55.88 282 GLN A C 1
ATOM 2259 O O . GLN A 1 282 ? -21.828 13.937 -8.976 1.00 55.88 282 GLN A O 1
ATOM 2264 N N . SER A 1 283 ? -20.354 14.500 -7.401 1.00 59.91 283 SER A N 1
ATOM 2265 C CA . SER A 1 283 ? -19.159 14.152 -8.179 1.00 59.91 283 SER A CA 1
ATOM 2266 C C . SER A 1 283 ? -18.540 12.834 -7.703 1.00 59.91 283 SER A C 1
ATOM 2268 O O . SER A 1 283 ? -18.793 12.368 -6.590 1.00 59.91 283 SER A O 1
ATOM 2270 N N . SER A 1 284 ? -17.672 12.241 -8.526 1.00 60.09 284 SER A N 1
ATOM 2271 C CA . SER A 1 284 ? -16.856 11.071 -8.160 1.00 60.09 284 SER A CA 1
ATOM 2272 C C . SER A 1 284 ? -16.051 11.287 -6.869 1.00 60.09 284 SER A C 1
ATOM 2274 O O . SER A 1 284 ? -15.892 10.362 -6.075 1.00 60.09 284 SER A O 1
ATOM 2276 N N . SER A 1 285 ? -15.612 12.522 -6.601 1.00 64.06 285 SER A N 1
ATOM 2277 C CA . SER A 1 285 ? -14.937 12.907 -5.354 1.00 64.06 285 SER A CA 1
ATOM 2278 C C . SER A 1 285 ? -15.835 12.770 -4.118 1.00 64.06 285 SER A C 1
ATOM 2280 O O . SER A 1 285 ? -15.352 12.380 -3.058 1.00 64.06 285 SER A O 1
ATOM 2282 N N . SER A 1 286 ? -17.136 13.046 -4.254 1.00 70.25 286 SER A N 1
ATOM 2283 C CA . SER A 1 286 ? -18.127 12.897 -3.179 1.00 70.25 286 SER A CA 1
ATOM 2284 C C . SER A 1 286 ? -18.365 11.420 -2.840 1.00 70.25 286 SER A C 1
ATOM 2286 O O . SER A 1 286 ? -18.307 11.035 -1.674 1.00 70.25 286 SER A O 1
ATOM 2288 N N . SER A 1 287 ? -18.499 10.562 -3.861 1.00 77.00 287 SER A N 1
ATOM 2289 C CA . SER A 1 287 ? -18.621 9.106 -3.672 1.00 77.00 287 SER A CA 1
ATOM 2290 C C . SER A 1 287 ? -17.393 8.500 -2.987 1.00 77.00 287 SER A C 1
ATOM 2292 O O . SER A 1 287 ? -17.534 7.666 -2.095 1.00 77.00 287 SER A O 1
ATOM 2294 N N . ARG A 1 288 ? -16.190 8.944 -3.368 1.00 79.06 288 ARG A N 1
ATOM 2295 C CA . ARG A 1 288 ? -14.928 8.491 -2.771 1.00 79.06 288 ARG A CA 1
ATOM 2296 C C . ARG A 1 288 ? -14.801 8.894 -1.301 1.00 79.06 288 ARG A C 1
ATOM 2298 O O . ARG A 1 288 ? -14.372 8.094 -0.475 1.00 79.06 288 ARG A O 1
ATOM 2305 N N . LEU A 1 289 ? -15.189 10.125 -0.962 1.00 82.38 289 LEU A N 1
ATOM 2306 C CA . LEU A 1 289 ? -15.196 10.592 0.425 1.00 82.38 289 LEU A CA 1
ATOM 2307 C C . LEU A 1 289 ? -16.151 9.762 1.290 1.00 82.38 289 LEU A C 1
ATOM 2309 O O . LEU A 1 289 ? -15.763 9.366 2.386 1.00 82.38 289 LEU A O 1
ATOM 2313 N N . MET A 1 290 ? -17.358 9.473 0.795 1.00 84.56 290 MET A N 1
ATOM 2314 C CA . MET A 1 290 ? -18.329 8.644 1.518 1.00 84.56 290 MET A CA 1
ATOM 2315 C C . MET A 1 290 ? -17.804 7.229 1.750 1.00 84.56 290 MET A C 1
ATOM 2317 O O . MET A 1 290 ? -17.799 6.766 2.886 1.00 84.56 290 MET A O 1
ATOM 2321 N N . GLN A 1 291 ? -17.219 6.599 0.729 1.00 87.25 291 GLN A N 1
ATOM 2322 C CA . GLN A 1 291 ? -16.580 5.292 0.889 1.00 87.25 291 GLN A CA 1
ATOM 2323 C C . GLN A 1 291 ? -15.453 5.316 1.939 1.00 87.25 291 GLN A C 1
ATOM 2325 O O . GLN A 1 291 ? -15.309 4.383 2.727 1.00 87.25 291 GLN A O 1
ATOM 2330 N N . ASN A 1 292 ? -14.655 6.386 1.985 1.00 88.94 292 ASN A N 1
ATOM 2331 C CA . ASN A 1 292 ? -13.599 6.527 2.988 1.00 88.94 292 ASN A CA 1
ATOM 2332 C C . ASN A 1 292 ? -14.144 6.732 4.405 1.00 88.94 292 ASN A C 1
ATOM 2334 O O . ASN A 1 292 ? -13.560 6.205 5.352 1.00 88.94 292 ASN A O 1
ATOM 2338 N N . ARG A 1 293 ? -15.267 7.440 4.562 1.00 89.88 293 ARG A N 1
ATOM 2339 C CA . ARG A 1 293 ? -15.968 7.577 5.847 1.00 89.88 293 ARG A CA 1
ATOM 2340 C C . ARG A 1 293 ? -16.516 6.232 6.328 1.00 89.88 293 ARG A C 1
ATOM 2342 O O . ARG A 1 293 ? -16.215 5.843 7.453 1.00 89.88 293 ARG A O 1
ATOM 2349 N N . GLU A 1 294 ? -17.207 5.489 5.465 1.00 90.81 294 GLU A N 1
ATOM 2350 C CA . GLU A 1 294 ? -17.709 4.138 5.762 1.00 90.81 294 GLU A CA 1
ATOM 2351 C C . GLU A 1 294 ? -16.575 3.197 6.190 1.00 90.81 294 GLU A C 1
ATOM 2353 O O . GLU A 1 294 ? -16.645 2.552 7.238 1.00 90.81 294 GLU A O 1
ATOM 2358 N N . ARG A 1 295 ? -15.477 3.164 5.424 1.00 91.62 295 ARG A N 1
ATOM 2359 C CA . ARG A 1 295 ? -14.301 2.344 5.753 1.00 91.62 295 ARG A CA 1
ATOM 2360 C C . ARG A 1 295 ? -13.616 2.788 7.040 1.00 91.62 295 ARG A C 1
ATOM 2362 O O . ARG A 1 295 ? -13.116 1.945 7.781 1.00 91.62 295 ARG A O 1
ATOM 2369 N N . TRP A 1 296 ? -13.600 4.086 7.337 1.00 93.25 296 TRP A N 1
ATOM 2370 C CA . TRP A 1 296 ? -13.081 4.589 8.605 1.00 93.25 296 TRP A CA 1
ATOM 2371 C C . TRP A 1 296 ? -13.930 4.121 9.793 1.00 93.25 296 TRP A C 1
ATOM 2373 O O . TRP A 1 296 ? -13.374 3.635 10.778 1.00 93.25 296 TRP A O 1
ATOM 2383 N N . VAL A 1 297 ? -15.262 4.185 9.687 1.00 92.94 297 VAL A N 1
ATOM 2384 C CA . VAL A 1 297 ? -16.174 3.668 10.723 1.00 92.94 297 VAL A CA 1
ATOM 2385 C C . VAL A 1 297 ? -15.992 2.157 10.896 1.00 92.94 297 VAL A C 1
ATOM 2387 O O . VAL A 1 297 ? -15.852 1.677 12.023 1.00 92.94 297 VAL A O 1
ATOM 2390 N N . ALA A 1 298 ? -15.892 1.410 9.793 1.00 92.88 298 ALA A N 1
ATOM 2391 C CA . ALA A 1 298 ? -15.604 -0.022 9.821 1.00 92.88 298 ALA A CA 1
ATOM 2392 C C . ALA A 1 298 ? -14.251 -0.332 10.488 1.00 92.88 298 ALA A C 1
ATOM 2394 O O . ALA A 1 298 ? -14.152 -1.280 11.267 1.00 92.88 298 ALA A O 1
ATOM 2395 N N . ALA A 1 299 ? -13.224 0.490 10.252 1.00 92.31 299 ALA A N 1
ATOM 2396 C CA . ALA A 1 299 ? -11.931 0.355 10.912 1.00 92.31 299 ALA A CA 1
ATOM 2397 C C . ALA A 1 299 ? -12.028 0.603 12.428 1.00 92.31 299 ALA A C 1
ATOM 2399 O O . ALA A 1 299 ? -11.500 -0.185 13.208 1.00 92.31 299 ALA A O 1
ATOM 2400 N N . VAL A 1 300 ? -12.743 1.645 12.872 1.00 92.88 300 VAL A N 1
ATOM 2401 C CA . VAL A 1 300 ? -12.978 1.907 14.307 1.00 92.88 300 VAL A CA 1
ATOM 2402 C C . VAL A 1 300 ? -13.699 0.738 14.970 1.00 92.88 300 VAL A C 1
ATOM 2404 O O . VAL A 1 300 ? -13.279 0.278 16.033 1.00 92.88 300 VAL A O 1
ATOM 2407 N N . ARG A 1 301 ? -14.749 0.222 14.325 1.00 92.44 301 ARG A N 1
ATOM 2408 C CA . ARG A 1 301 ? -15.463 -0.969 14.790 1.00 92.44 301 ARG A CA 1
ATOM 2409 C C . ARG A 1 301 ? -14.521 -2.167 14.896 1.00 92.44 301 ARG A C 1
ATOM 2411 O O . ARG A 1 301 ? -14.510 -2.821 15.933 1.00 92.44 301 ARG A O 1
ATOM 2418 N N . GLY A 1 302 ? -13.711 -2.419 13.868 1.00 90.94 302 GLY A N 1
ATOM 2419 C CA . GLY A 1 302 ? -12.703 -3.480 13.861 1.00 90.94 302 GLY A CA 1
ATOM 2420 C C . GLY A 1 302 ? -11.757 -3.385 15.057 1.00 90.94 302 GLY A C 1
ATOM 2421 O O . GLY A 1 302 ? -11.615 -4.347 15.803 1.00 90.94 302 GLY A O 1
ATOM 2422 N N . LEU A 1 303 ? -11.185 -2.206 15.316 1.00 91.75 303 LEU A N 1
ATOM 2423 C CA . LEU A 1 303 ? -10.305 -1.990 16.471 1.00 91.75 303 LEU A CA 1
ATOM 2424 C C . LEU A 1 303 ? -10.979 -2.378 17.795 1.00 91.75 303 LEU A C 1
ATOM 2426 O O . LEU A 1 303 ? -10.384 -3.081 18.610 1.00 91.75 303 LEU A O 1
ATOM 2430 N N . LEU A 1 304 ? -12.225 -1.948 18.003 1.00 91.19 304 LEU A N 1
ATOM 2431 C CA . LEU A 1 304 ? -12.963 -2.223 19.237 1.00 91.19 304 LEU A CA 1
ATOM 2432 C C . LEU A 1 304 ? -13.336 -3.701 19.380 1.00 91.19 304 LEU A C 1
ATOM 2434 O O . LEU A 1 304 ? -13.186 -4.258 20.465 1.00 91.19 304 LEU A O 1
ATOM 2438 N N . MET A 1 305 ? -13.775 -4.353 18.298 1.00 90.69 305 MET A N 1
ATOM 2439 C CA . MET A 1 305 ? -14.114 -5.783 18.309 1.00 90.69 305 MET A CA 1
ATOM 2440 C C . MET A 1 305 ? -12.913 -6.661 18.671 1.00 90.69 305 MET A C 1
ATOM 2442 O O . MET A 1 305 ? -13.079 -7.670 19.352 1.00 90.69 305 MET A O 1
ATOM 2446 N N . HIS A 1 306 ? -11.707 -6.254 18.271 1.00 90.88 306 HIS A N 1
ATOM 2447 C CA . HIS A 1 306 ? -10.468 -6.950 18.621 1.00 90.88 306 HIS A CA 1
ATOM 2448 C C . HIS A 1 306 ? -9.908 -6.555 19.994 1.00 90.88 306 HIS A C 1
ATOM 2450 O O . HIS A 1 306 ? -8.897 -7.097 20.419 1.00 90.88 306 HIS A O 1
ATOM 2456 N N . GLY A 1 307 ? -10.575 -5.674 20.744 1.00 88.50 307 GLY A N 1
ATOM 2457 C CA . GLY A 1 307 ? -10.214 -5.355 22.128 1.00 88.50 307 GLY A CA 1
ATOM 2458 C C . GLY A 1 307 ? -9.254 -4.176 22.291 1.00 88.50 307 GLY A 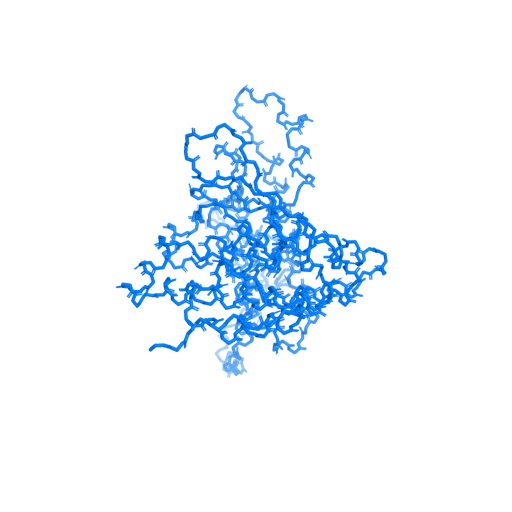C 1
ATOM 2459 O O . GLY A 1 307 ? -8.577 -4.086 23.320 1.00 88.50 307 GLY A O 1
ATOM 2460 N N . ALA A 1 308 ? -9.184 -3.268 21.310 1.00 89.88 308 ALA A N 1
ATOM 2461 C CA . ALA A 1 308 ? -8.523 -1.981 21.505 1.00 89.88 308 ALA A CA 1
ATOM 2462 C C . ALA A 1 308 ? -9.245 -1.189 22.603 1.00 89.88 308 ALA A C 1
ATOM 2464 O O . ALA A 1 308 ? -10.472 -1.119 22.615 1.00 89.88 308 ALA A O 1
ATOM 2465 N N . ASP A 1 309 ? -8.489 -0.580 23.518 1.00 89.31 309 ASP A N 1
ATOM 2466 C CA . ASP A 1 309 ? -9.057 0.118 24.674 1.00 89.31 309 ASP A CA 1
ATOM 2467 C C . ASP A 1 309 ? -9.804 1.403 24.245 1.00 89.31 309 ASP A C 1
ATOM 2469 O O . ASP A 1 309 ? -9.149 2.359 23.807 1.00 89.31 309 ASP A O 1
ATOM 2473 N N . PRO A 1 310 ? -11.147 1.474 24.377 1.00 88.69 310 PRO A N 1
ATOM 2474 C CA . PRO A 1 310 ? -11.920 2.679 24.061 1.00 88.69 310 PRO A CA 1
ATOM 2475 C C . PRO A 1 310 ? -11.666 3.829 25.045 1.00 88.69 310 PRO A C 1
ATOM 2477 O O . PRO A 1 310 ? -11.966 4.984 24.736 1.00 88.69 310 PRO A O 1
ATOM 2480 N N . HIS A 1 311 ? -11.130 3.533 26.229 1.00 89.50 311 HIS A N 1
ATOM 2481 C CA . HIS A 1 311 ? -10.856 4.501 27.286 1.00 89.50 311 HIS A CA 1
ATOM 2482 C C . HIS A 1 311 ? -9.411 4.999 27.288 1.00 89.50 311 HIS A C 1
ATOM 2484 O O . HIS A 1 311 ? -9.058 5.826 28.132 1.00 89.50 311 HIS A O 1
ATOM 2490 N N . ALA A 1 312 ? -8.600 4.572 26.314 1.00 87.56 312 ALA A N 1
ATOM 2491 C CA . ALA A 1 312 ? -7.255 5.087 26.121 1.00 87.56 312 ALA A CA 1
ATOM 2492 C C . ALA A 1 312 ? -7.287 6.621 26.035 1.00 87.56 312 ALA A C 1
ATOM 2494 O O . ALA A 1 312 ? -8.014 7.207 25.227 1.00 87.56 312 ALA A O 1
ATOM 2495 N N . THR A 1 313 ? -6.505 7.272 26.894 1.00 86.00 313 THR A N 1
ATOM 2496 C CA . THR A 1 313 ? -6.417 8.730 26.971 1.00 86.00 313 THR A CA 1
ATOM 2497 C C . THR A 1 313 ? -5.562 9.280 25.843 1.00 86.00 313 THR A C 1
ATOM 2499 O O . THR A 1 313 ? -4.442 8.815 25.615 1.00 86.00 313 THR A O 1
ATOM 2502 N N . ILE A 1 314 ? -6.073 10.302 25.165 1.00 82.81 314 ILE A N 1
ATOM 2503 C CA . ILE A 1 314 ? -5.436 10.911 24.004 1.00 82.81 314 ILE A CA 1
ATOM 2504 C C . ILE A 1 314 ? -5.316 12.403 24.239 1.00 82.81 314 ILE A C 1
ATOM 2506 O O . ILE A 1 314 ? -6.305 13.105 24.445 1.00 82.81 314 ILE A O 1
ATOM 2510 N N . GLU A 1 315 ? -4.083 12.885 24.167 1.00 80.00 315 GLU A N 1
ATOM 2511 C CA . GLU A 1 315 ? -3.789 14.307 24.223 1.00 80.00 315 GLU A CA 1
ATOM 2512 C C . GLU A 1 315 ? -4.069 14.940 22.861 1.00 80.00 315 GLU A C 1
ATOM 2514 O O . GLU A 1 315 ? -3.470 14.592 21.836 1.00 80.00 315 GLU A O 1
ATOM 2519 N N . THR A 1 316 ? -4.984 15.903 22.847 1.00 68.69 316 THR A N 1
ATOM 2520 C CA . THR A 1 316 ? -5.289 16.703 21.666 1.00 68.69 316 THR A CA 1
ATOM 2521 C C . THR A 1 316 ? -4.956 18.165 21.925 1.00 68.69 316 THR A C 1
ATOM 2523 O O . THR A 1 316 ? -5.141 18.693 23.020 1.00 68.69 316 THR A O 1
ATOM 2526 N N . ARG A 1 317 ? -4.417 18.838 20.906 1.00 65.31 317 ARG A N 1
ATOM 2527 C CA . ARG A 1 317 ? -4.142 20.274 20.979 1.00 65.31 317 ARG A CA 1
ATOM 2528 C C . ARG A 1 317 ? -5.459 21.033 20.802 1.00 65.31 317 ARG A C 1
ATOM 2530 O O . ARG A 1 317 ? -6.112 20.842 19.772 1.00 65.31 317 ARG A O 1
ATOM 2537 N N . SER A 1 318 ? -5.822 21.873 21.773 1.00 54.38 318 SER A N 1
ATOM 2538 C CA . SER A 1 318 ? -7.000 22.742 21.684 1.00 54.38 318 SER A CA 1
ATOM 2539 C C . SER A 1 318 ? -6.900 23.669 20.464 1.00 54.38 318 SER A C 1
ATOM 2541 O O . SER A 1 318 ? -5.835 24.208 20.155 1.00 54.38 318 SER A O 1
ATOM 2543 N N . GLY A 1 319 ? -8.004 23.793 19.723 1.00 47.72 319 GLY A N 1
ATOM 2544 C CA . GLY A 1 319 ? -8.086 24.498 18.439 1.00 47.72 319 GLY A CA 1
ATOM 2545 C C . GLY A 1 319 ? -8.370 26.000 18.532 1.00 47.72 319 GLY A C 1
ATOM 2546 O O . GLY A 1 319 ? -8.582 26.629 17.496 1.00 47.72 319 GLY A O 1
ATOM 2547 N N . LEU A 1 320 ? -8.401 26.591 19.730 1.00 43.91 320 LEU A N 1
ATOM 2548 C CA . LEU A 1 320 ? -8.621 28.030 19.888 1.00 43.91 320 LEU A CA 1
ATOM 2549 C C . LEU A 1 320 ? -7.298 28.786 19.717 1.00 43.91 320 LEU A C 1
ATOM 2551 O O . LEU A 1 320 ? -6.308 28.517 20.391 1.00 43.91 320 LEU A O 1
ATOM 2555 N N . ARG A 1 321 ? -7.288 29.710 18.752 1.00 46.56 321 ARG A N 1
ATOM 2556 C CA . ARG A 1 321 ? -6.090 30.360 18.201 1.00 46.56 321 ARG A CA 1
ATOM 2557 C C . ARG A 1 321 ? -5.351 31.316 19.149 1.00 46.56 321 ARG A C 1
ATOM 2559 O O . ARG A 1 321 ? -4.278 31.755 18.760 1.00 46.56 321 ARG A O 1
ATOM 2566 N N . ASP A 1 322 ? -5.860 31.574 20.354 1.00 46.59 322 ASP A N 1
ATOM 2567 C CA . ASP A 1 322 ? -5.340 32.626 21.243 1.00 46.59 322 ASP A CA 1
ATOM 2568 C C . ASP A 1 322 ? -5.064 32.192 22.691 1.00 46.59 322 ASP A C 1
ATOM 2570 O O 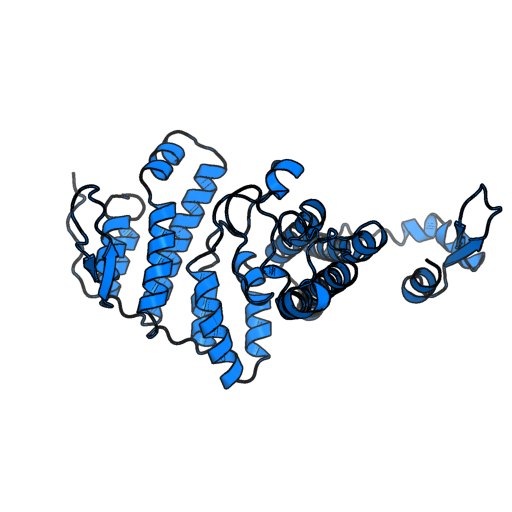. ASP A 1 322 ? -4.836 33.054 23.534 1.00 46.59 322 ASP A O 1
ATOM 2574 N N . ASP A 1 323 ? -5.010 30.891 23.002 1.00 41.88 323 ASP A N 1
ATOM 2575 C CA . ASP A 1 323 ? -4.628 30.458 24.353 1.00 41.88 323 ASP A CA 1
ATOM 2576 C C . ASP A 1 323 ? -3.376 29.578 24.354 1.00 41.88 323 ASP A C 1
ATOM 2578 O O . ASP A 1 323 ? -3.244 28.591 23.620 1.00 41.88 323 ASP A O 1
ATOM 2582 N N . HIS A 1 324 ? -2.410 29.968 25.179 1.00 44.88 324 HIS A N 1
ATOM 2583 C CA . HIS A 1 324 ? -1.147 29.270 25.336 1.00 44.88 324 HIS A CA 1
ATOM 2584 C C . HIS A 1 324 ? -1.386 27.838 25.857 1.00 44.88 324 HIS A C 1
ATOM 2586 O O . HIS A 1 324 ? -1.689 27.616 27.022 1.00 44.88 324 HIS A O 1
ATOM 2592 N N . SER A 1 325 ? -1.184 26.848 24.982 1.00 51.00 325 SER A N 1
ATOM 2593 C CA . SER A 1 325 ? -0.875 25.447 25.323 1.00 51.00 325 SER A CA 1
ATOM 2594 C C . SER A 1 325 ? -1.826 24.715 26.287 1.00 51.00 325 SER A C 1
ATOM 2596 O O . SER A 1 325 ? -1.353 23.983 27.155 1.00 51.00 325 SER A O 1
ATOM 2598 N N . SER A 1 326 ? -3.148 24.822 26.127 1.00 58.06 326 SER A N 1
ATOM 2599 C CA . SER A 1 326 ? -4.050 23.854 26.767 1.00 58.06 326 SER A CA 1
ATOM 2600 C C . SER A 1 326 ? -4.124 22.569 25.927 1.00 58.06 326 SER A C 1
ATOM 2602 O O . SER A 1 326 ? -4.624 22.542 24.797 1.00 58.06 326 SER A O 1
ATOM 2604 N N . TYR A 1 327 ? -3.543 21.494 26.459 1.00 66.62 327 TYR A N 1
ATOM 2605 C CA . TYR A 1 327 ? -3.773 20.139 25.966 1.00 66.62 327 TYR A CA 1
ATOM 2606 C C . TYR A 1 327 ? -5.057 19.622 26.606 1.00 66.62 327 TYR A C 1
ATOM 2608 O O . TYR A 1 327 ? -5.188 19.625 27.829 1.00 66.62 327 TYR A O 1
ATOM 2616 N N . GLU A 1 328 ? -6.006 19.194 25.782 1.00 79.25 328 GLU A N 1
ATOM 2617 C CA . GLU A 1 328 ? -7.222 18.546 26.255 1.00 79.25 328 GLU A CA 1
ATOM 2618 C C . GLU A 1 328 ? -7.035 17.034 26.142 1.00 79.25 328 GLU A C 1
ATOM 2620 O O . GLU A 1 328 ? -6.678 16.518 25.076 1.00 79.25 328 GLU A O 1
ATOM 2625 N N . THR A 1 329 ? -7.249 16.330 27.252 1.00 81.81 329 THR A N 1
ATOM 2626 C CA . THR A 1 329 ? -7.201 14.867 27.286 1.00 81.81 329 THR A CA 1
ATOM 2627 C C . THR A 1 329 ? -8.617 14.338 27.138 1.00 81.81 329 THR A C 1
ATOM 2629 O O . THR A 1 329 ? -9.463 14.611 27.986 1.00 81.81 329 THR A O 1
ATOM 2632 N N . LYS A 1 330 ? -8.870 13.575 26.074 1.00 86.88 330 LYS A N 1
ATOM 2633 C CA . LYS A 1 330 ? -10.149 12.886 25.847 1.00 86.88 330 LYS A CA 1
ATOM 2634 C C . LYS A 1 330 ? -9.921 11.389 25.731 1.00 86.88 330 LYS A C 1
ATOM 2636 O O . LYS A 1 330 ? -8.815 10.955 25.404 1.00 86.88 330 LYS A O 1
ATOM 2641 N N . THR A 1 331 ? -10.952 10.596 26.001 1.00 89.44 331 THR A N 1
ATOM 2642 C CA . THR A 1 331 ? -10.887 9.162 25.701 1.00 89.44 331 THR A CA 1
ATOM 2643 C C . THR A 1 331 ? -11.079 8.925 24.205 1.00 89.44 331 THR A C 1
ATOM 2645 O O . THR A 1 331 ? -11.697 9.742 23.516 1.00 89.44 331 THR A O 1
ATOM 2648 N N . ALA A 1 332 ? -10.557 7.811 23.690 1.00 87.94 332 ALA A N 1
ATOM 2649 C CA . ALA A 1 332 ? -10.731 7.443 22.288 1.00 87.94 332 ALA A CA 1
ATOM 2650 C C . ALA A 1 332 ? -12.217 7.420 21.883 1.00 87.94 332 ALA A C 1
ATOM 2652 O O . ALA A 1 332 ? -12.590 8.005 20.868 1.00 87.94 332 ALA A O 1
ATOM 2653 N N . ILE A 1 333 ? -13.087 6.823 22.700 1.00 89.00 333 ILE A N 1
ATOM 2654 C CA . ILE A 1 333 ? -14.518 6.745 22.383 1.00 89.00 333 ILE A CA 1
ATOM 2655 C C . ILE A 1 333 ? -15.208 8.116 22.353 1.00 89.00 333 ILE A C 1
ATOM 2657 O O . ILE A 1 333 ? -16.041 8.351 21.479 1.00 89.00 333 ILE A O 1
ATOM 2661 N N . ASP A 1 334 ? -14.826 9.048 23.234 1.00 89.00 334 ASP A N 1
ATOM 2662 C CA . ASP A 1 334 ? -15.370 10.413 23.208 1.00 89.00 334 ASP A CA 1
ATOM 2663 C C . ASP A 1 334 ? -14.981 11.126 21.901 1.00 89.00 334 ASP A C 1
ATOM 2665 O O . ASP A 1 334 ? -15.807 11.791 21.281 1.00 89.00 334 ASP A O 1
ATOM 2669 N N . MET A 1 335 ? -13.747 10.924 21.423 1.00 88.25 335 MET A N 1
ATOM 2670 C CA . MET A 1 335 ? -13.299 11.486 20.145 1.00 88.25 335 MET A CA 1
ATOM 2671 C C . MET A 1 335 ? -14.029 10.890 18.936 1.00 88.25 335 MET A C 1
ATOM 2673 O O . MET A 1 335 ? -14.311 11.622 17.988 1.00 88.25 335 MET A O 1
ATOM 2677 N N . VAL A 1 336 ? -14.314 9.580 18.934 1.00 89.25 336 VAL A N 1
ATOM 2678 C CA . VAL A 1 336 ? -15.107 8.939 17.866 1.00 89.25 336 VAL A CA 1
ATOM 2679 C C . VAL A 1 336 ? -16.499 9.555 17.822 1.00 89.25 336 VAL A C 1
ATOM 2681 O O . VAL A 1 336 ? -16.964 9.956 16.758 1.00 89.25 336 VAL A O 1
ATOM 2684 N N . ARG A 1 337 ? -17.137 9.673 18.987 1.00 87.88 337 ARG A N 1
ATOM 2685 C CA . ARG A 1 337 ? -18.483 10.219 19.121 1.00 87.88 337 ARG A CA 1
ATOM 2686 C C . ARG A 1 337 ? -18.568 11.662 18.631 1.00 87.88 337 ARG A C 1
ATOM 2688 O O . ARG A 1 337 ? -19.434 11.957 17.819 1.00 87.88 337 ARG A O 1
ATOM 2695 N N . GLU A 1 338 ? -17.628 12.523 19.019 1.00 88.00 338 GLU A N 1
ATOM 2696 C CA . GLU A 1 338 ? -17.576 13.917 18.545 1.00 88.00 338 GLU A CA 1
ATOM 2697 C C . GLU A 1 338 ? -17.501 14.044 17.015 1.00 88.00 338 GLU A C 1
ATOM 2699 O O . GLU A 1 338 ? -17.950 15.048 16.464 1.00 88.00 338 GLU A O 1
ATOM 2704 N N . MET A 1 339 ? -16.933 13.053 16.320 1.00 88.31 339 MET A N 1
ATOM 2705 C CA . MET A 1 339 ? -16.889 13.048 14.854 1.00 88.31 339 MET A CA 1
ATOM 2706 C C . MET A 1 339 ? -18.173 12.523 14.209 1.00 88.31 339 MET A C 1
ATOM 2708 O O . MET A 1 339 ? -18.449 12.910 13.080 1.00 88.31 339 MET A O 1
ATOM 2712 N N . LEU A 1 340 ? -18.939 11.664 14.891 1.00 88.12 340 LEU A N 1
ATOM 2713 C CA . LEU A 1 340 ? -20.140 11.027 14.336 1.00 88.12 340 LEU A CA 1
ATOM 2714 C C . LEU A 1 340 ? -21.456 11.688 14.782 1.00 88.12 340 LEU A C 1
ATOM 2716 O O . LEU A 1 340 ? -22.437 11.604 14.056 1.00 88.12 340 LEU A O 1
ATOM 2720 N N . GLU A 1 341 ? -21.506 12.372 15.931 1.00 84.12 341 GLU A N 1
ATOM 2721 C CA . GLU A 1 341 ? -22.739 12.980 16.477 1.00 84.12 341 GLU A CA 1
ATOM 2722 C C . GLU A 1 341 ? -23.405 13.999 15.537 1.00 84.12 341 GLU A C 1
ATOM 2724 O O . GLU A 1 341 ? -24.613 14.211 15.611 1.00 84.12 341 GLU A O 1
ATOM 2729 N N . GLY A 1 342 ? -22.632 14.639 14.655 1.00 79.00 342 GLY A N 1
ATOM 2730 C CA . GLY A 1 342 ? -23.138 15.589 13.660 1.00 79.00 342 GLY A CA 1
ATOM 2731 C C . GLY A 1 342 ? -23.537 14.966 12.320 1.00 79.00 342 GLY A C 1
ATOM 2732 O O . GLY A 1 342 ? -23.961 15.701 11.429 1.00 79.00 342 GLY A O 1
ATOM 2733 N N . GLU A 1 343 ? -23.385 13.651 12.163 1.00 83.81 343 GLU A N 1
ATOM 2734 C CA . GLU A 1 343 ? -23.524 12.941 10.891 1.00 83.81 343 GLU A CA 1
ATOM 2735 C C . GLU A 1 343 ? -24.723 11.976 10.970 1.00 83.81 343 GLU A C 1
ATOM 2737 O O . GLU A 1 343 ? -24.578 10.840 11.436 1.00 83.81 343 GLU A O 1
ATOM 2742 N N . PRO A 1 344 ? -25.934 12.399 10.559 1.00 82.50 344 PRO A N 1
ATOM 2743 C CA . PRO A 1 344 ? -27.146 11.592 10.717 1.00 82.50 344 PRO A CA 1
ATOM 2744 C C . PRO A 1 344 ? -27.063 10.240 9.997 1.00 82.50 344 PRO A C 1
ATOM 2746 O O . PRO A 1 344 ? -27.677 9.272 10.445 1.00 82.50 344 PRO A O 1
ATOM 2749 N N . GLU A 1 345 ? -26.288 10.153 8.915 1.00 85.81 345 GLU A N 1
ATOM 2750 C CA . GLU A 1 345 ? -26.043 8.913 8.180 1.00 85.81 345 GLU A CA 1
ATOM 2751 C C . GLU A 1 345 ? -25.300 7.832 8.987 1.00 85.81 345 GLU A C 1
ATOM 2753 O O . GLU A 1 345 ? -25.440 6.665 8.644 1.00 85.81 345 GLU A O 1
ATOM 2758 N N . TYR A 1 346 ? -24.576 8.189 10.060 1.00 88.25 346 TYR A N 1
ATOM 2759 C CA . TYR A 1 346 ? -23.822 7.248 10.908 1.00 88.25 346 TYR A CA 1
ATOM 2760 C C . TYR A 1 346 ? -24.444 7.051 12.302 1.00 88.25 346 TYR A C 1
ATOM 2762 O O . TYR A 1 346 ? -23.786 6.569 13.229 1.00 88.25 346 TYR A O 1
ATOM 2770 N N . ALA A 1 347 ? -25.707 7.450 12.496 1.00 86.94 347 ALA A N 1
ATOM 2771 C CA . ALA A 1 347 ? -26.373 7.376 13.798 1.00 86.94 347 ALA A CA 1
ATOM 2772 C C . ALA A 1 347 ? -26.563 5.929 14.296 1.00 86.94 347 ALA A C 1
ATOM 2774 O O . ALA A 1 347 ? -26.465 5.671 15.499 1.00 86.94 347 ALA A O 1
ATOM 2775 N N . LEU A 1 348 ? -26.816 4.982 13.385 1.00 88.00 348 LEU A N 1
ATOM 2776 C CA . LEU A 1 348 ? -26.948 3.560 13.722 1.00 88.00 348 LEU A CA 1
ATOM 2777 C C . LEU A 1 348 ? -25.602 2.982 14.160 1.00 88.00 348 LEU A C 1
ATOM 2779 O O . LEU A 1 348 ? -25.512 2.343 15.206 1.00 88.00 348 LEU A O 1
ATOM 2783 N N . GLU A 1 349 ? -24.546 3.270 13.408 1.00 90.38 349 GLU A N 1
ATOM 2784 C CA . GLU A 1 349 ? -23.183 2.851 13.702 1.00 90.38 349 GLU A CA 1
ATOM 2785 C C . GLU A 1 349 ? -22.716 3.438 15.033 1.00 90.38 349 GLU A C 1
ATOM 2787 O O . GLU A 1 349 ? -22.146 2.720 15.849 1.00 90.38 349 GLU A O 1
ATOM 2792 N N . LEU A 1 350 ? -23.013 4.711 15.312 1.00 88.38 350 LEU A N 1
ATOM 2793 C CA . LEU A 1 350 ? -22.707 5.322 16.604 1.00 88.38 350 LEU A CA 1
ATOM 2794 C C . LEU A 1 350 ? -23.413 4.596 17.764 1.00 88.38 350 LEU A C 1
ATOM 2796 O O . LEU A 1 350 ? -22.791 4.351 18.799 1.00 88.38 350 LEU A O 1
ATOM 2800 N N . ALA A 1 351 ? -24.677 4.199 17.591 1.00 87.25 351 ALA A N 1
ATOM 2801 C CA . ALA A 1 351 ? -25.399 3.415 18.591 1.00 87.25 351 ALA A CA 1
ATOM 2802 C C . ALA A 1 351 ? -24.790 2.012 18.790 1.00 87.25 351 ALA A C 1
ATOM 2804 O O . ALA A 1 351 ? -24.699 1.538 19.926 1.00 87.25 351 ALA A O 1
ATOM 2805 N N . GLU A 1 352 ? -24.330 1.360 17.717 1.00 88.56 352 GLU A N 1
ATOM 2806 C CA . GLU A 1 352 ? -23.605 0.085 17.800 1.00 88.56 352 GLU A CA 1
ATOM 2807 C C . GLU A 1 352 ? -22.268 0.236 18.544 1.00 88.56 352 GLU A C 1
ATOM 2809 O O . GLU A 1 352 ? -21.941 -0.583 19.406 1.00 88.56 352 GLU A O 1
ATOM 2814 N N . LEU A 1 353 ? -21.507 1.297 18.263 1.00 89.06 353 LEU A N 1
ATOM 2815 C CA . LEU A 1 353 ? -20.239 1.589 18.939 1.00 89.06 353 LEU A CA 1
ATOM 2816 C C . LEU A 1 353 ? -20.436 1.880 20.437 1.00 89.06 353 LEU A C 1
ATOM 2818 O O . LEU A 1 353 ? -19.656 1.415 21.275 1.00 89.06 353 LEU A O 1
ATOM 2822 N N . ASP A 1 354 ? -21.502 2.593 20.796 1.00 86.38 354 ASP A N 1
ATOM 2823 C CA . ASP A 1 354 ? -21.881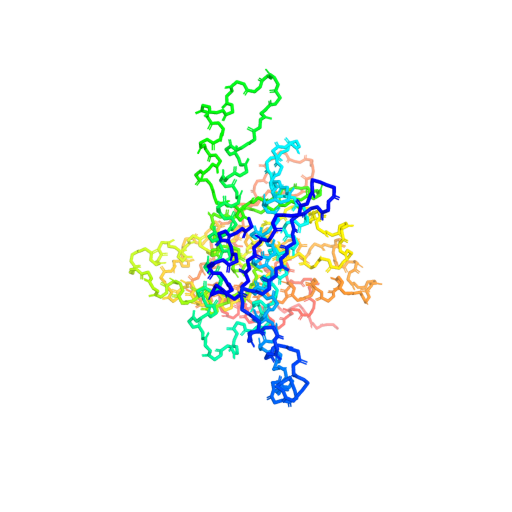 2.831 22.191 1.00 86.38 354 ASP A CA 1
ATOM 2824 C C . ASP A 1 354 ? -22.215 1.518 22.917 1.00 86.38 354 ASP A C 1
ATOM 2826 O O . ASP A 1 354 ? -21.764 1.302 24.046 1.00 86.38 354 ASP A O 1
ATOM 2830 N N . ALA A 1 355 ? -22.917 0.597 22.247 1.00 85.62 355 ALA A N 1
ATOM 2831 C CA . ALA A 1 355 ? -23.214 -0.725 22.792 1.00 85.62 355 ALA A CA 1
ATOM 2832 C C . ALA A 1 355 ? -21.943 -1.566 23.018 1.00 85.62 355 ALA A C 1
ATOM 2834 O O . ALA A 1 355 ? -21.801 -2.174 24.081 1.00 85.62 355 ALA A O 1
ATOM 2835 N N . ILE A 1 356 ? -20.998 -1.563 22.067 1.00 84.00 356 ILE A N 1
ATOM 2836 C CA . ILE A 1 356 ? -19.711 -2.281 22.180 1.00 84.00 356 ILE A CA 1
ATOM 2837 C C . ILE A 1 356 ? -18.886 -1.756 23.364 1.00 84.00 356 ILE A C 1
ATOM 2839 O O . ILE A 1 356 ? -18.215 -2.525 24.049 1.00 84.00 356 ILE A O 1
ATOM 2843 N N . THR A 1 357 ? -18.957 -0.453 23.635 1.00 82.19 357 THR A N 1
ATOM 2844 C CA . THR A 1 357 ? -18.199 0.200 24.715 1.00 82.19 357 THR A CA 1
ATOM 2845 C C . THR A 1 357 ? -18.943 0.257 26.054 1.00 82.19 357 THR A C 1
ATOM 2847 O O . THR A 1 357 ? -18.431 0.818 27.023 1.00 82.19 357 THR A O 1
ATOM 2850 N N . GLY A 1 358 ? -20.141 -0.336 26.144 1.00 73.94 358 GLY A N 1
ATOM 2851 C CA . GLY A 1 358 ? -20.932 -0.398 27.375 1.00 73.94 358 GLY A CA 1
ATOM 2852 C C . GLY A 1 358 ? -21.542 0.939 27.814 1.00 73.94 358 GLY A C 1
ATOM 2853 O O . GLY A 1 358 ? -21.954 1.072 28.970 1.00 73.94 358 GLY A O 1
ATOM 2854 N N . ARG A 1 359 ? -21.619 1.938 26.924 1.00 63.12 359 ARG A N 1
ATOM 2855 C CA . ARG A 1 359 ? -22.293 3.220 27.183 1.00 63.12 359 ARG A CA 1
ATOM 2856 C C . ARG A 1 359 ? -23.739 3.183 26.680 1.00 63.12 359 ARG A C 1
ATOM 2858 O O . ARG A 1 359 ? -24.059 2.545 25.685 1.00 63.12 359 ARG A O 1
ATOM 2865 N N . ARG A 1 360 ? -24.649 3.869 27.385 1.00 49.72 360 ARG A N 1
ATOM 2866 C CA . ARG A 1 360 ? -26.034 4.035 26.909 1.00 49.72 360 ARG A CA 1
ATOM 2867 C C . ARG A 1 360 ? -26.052 4.958 25.680 1.00 49.72 360 ARG A C 1
ATOM 2869 O O . ARG A 1 360 ? -25.357 5.975 25.727 1.00 49.72 360 ARG A O 1
ATOM 2876 N N . PRO A 1 361 ? -26.865 4.656 24.650 1.00 50.91 361 PRO A N 1
ATOM 2877 C CA . PRO A 1 361 ? -27.001 5.512 23.477 1.00 50.91 361 PRO A CA 1
ATOM 2878 C C . PRO A 1 361 ? -27.477 6.908 23.887 1.00 50.91 361 PRO A C 1
ATOM 2880 O O . PRO A 1 361 ? -28.398 7.051 24.700 1.00 50.91 361 PRO A O 1
ATOM 2883 N N . SER A 1 362 ? -26.831 7.937 23.336 1.00 47.19 362 SER A N 1
ATOM 2884 C CA . SER A 1 362 ? -27.271 9.322 23.498 1.00 47.19 362 SER A CA 1
ATOM 2885 C C . SER A 1 362 ? -28.607 9.503 22.778 1.00 47.19 362 SER A C 1
ATOM 2887 O O . SER A 1 362 ? -28.703 9.338 21.564 1.00 47.19 362 SER A O 1
ATOM 2889 N N . ALA A 1 363 ? -29.661 9.812 23.531 1.00 42.81 363 ALA A N 1
ATOM 2890 C CA . ALA A 1 363 ? -30.964 10.165 22.985 1.00 42.81 363 ALA A CA 1
ATOM 2891 C C . ALA A 1 363 ? -30.908 11.587 22.403 1.00 42.81 363 ALA A C 1
ATOM 2893 O O . ALA A 1 363 ? -31.368 12.541 23.026 1.00 42.81 363 ALA A O 1
ATOM 2894 N N . ALA A 1 364 ? -30.317 11.741 21.222 1.00 43.56 364 ALA A N 1
ATOM 2895 C CA . ALA A 1 364 ? -30.340 12.988 20.471 1.00 43.56 364 ALA A CA 1
ATOM 2896 C C . ALA A 1 364 ? -30.623 12.672 18.999 1.00 43.56 364 ALA A C 1
ATOM 2898 O O . ALA A 1 364 ? -29.714 12.401 18.225 1.00 43.56 364 ALA A O 1
ATOM 2899 N N . GLY A 1 365 ? -31.908 12.650 18.634 1.00 38.47 365 GLY A N 1
ATOM 2900 C CA . GLY A 1 365 ? -32.326 12.368 17.259 1.00 38.47 365 GLY A CA 1
ATOM 2901 C C . GLY A 1 365 ? -33.796 11.995 17.070 1.00 38.47 365 GLY A C 1
ATOM 2902 O O . GLY A 1 365 ? -34.104 11.166 16.226 1.00 38.47 365 GLY A O 1
ATOM 2903 N N . THR A 1 366 ? -34.713 12.572 17.847 1.00 31.77 366 THR A N 1
ATOM 2904 C CA . THR A 1 366 ? -36.134 12.642 17.466 1.00 31.77 366 THR A CA 1
ATOM 2905 C C . THR A 1 366 ? -36.557 14.096 17.526 1.00 31.77 366 THR A C 1
ATOM 2907 O O . THR A 1 366 ? -36.913 14.588 18.598 1.00 31.77 366 THR A O 1
ATOM 2910 N N . LEU A 1 367 ? -36.485 14.763 16.376 1.00 33.38 367 LEU A N 1
ATOM 2911 C CA . LEU A 1 367 ? -37.347 15.883 16.019 1.00 33.38 367 LEU A CA 1
ATOM 2912 C C . LEU A 1 367 ? -37.822 15.682 14.584 1.00 33.38 367 LEU A C 1
ATOM 2914 O O . LEU A 1 367 ? -36.948 15.458 13.718 1.00 33.38 367 LEU A O 1
#

Secondary structure (DSSP, 8-state):
-HHHHHHHSTTSEEEEE--TTT-EEEEES-HHHHHHHH-HHHHHHS-PPPPPHHHHHHHHHHHHHHHHHHHHHHS-SEE-SSS-EE-HHHHHHHHHHHHHHHHHTTT-SSHHHHHHHHHHHHHHHHHHHHHHHHH----TT-TTIIIIIHHHHHTS-GGG---EEES------SHHHHHHHTT-HHHHHHHHHTS-HHHHHHHHHHHHHHHH-----SEETTHHHHS----TTTSPPPTHHHHHHHHTT--TTSHHHHHHHHHHHHHHHT-HHHHHHHHH--SHHHHHHHHHHHHHHHHHHHHHHTT--TT-EEEEE---TTSS--EEEEEHHHHHHHHHTT-GGGHHHHHHHHHHTTPPPP-----

pLDDT: mean 82.84, std 14.36, range [31.77, 98.38]

Organism: Eutypa lata (strain UCR-EL1) (NCBI:txid1287681)